Protein AF-A0A522D632-F1 (afdb_monomer_lite)

Foldseek 3Di:
DDDDFPDDDPDDPDDDDPDDPALPPCDPLDDDPQPPPDFFDWDAAPNFTWTWRDWDADPVRHTAKTWTATPVQRQEIEMEGAEEDEPVVVSVVLVVVLSSLVVPLSHQEYEYECAHYAELHDDPNNVRCCLRPRLLSNQVSNRAEYEYEYAQAHNRPDTPVRVQVVSVVSNVVSCVVVVTDGHDYHYFYQDPDNPDNDGDVVSVSVSSVVSVVVVPDPND

Sequence (220 aa):
MNPKFDYMRNSSSGRRIDRIVDLGDAGVFGEIIVRNTIPPEEIYIGGLGFKSIHIIDNLLGLRVFTAYRCDLRPEILLIVWKGFPFNAQIEEGGDFMLQAMLGDPRIKHLVIDNTYVQSGWMNTGIMDYLTRGWIPGLVWCGVRTFCHLQAESYLGSSSFQQFGRMLMERSADIGCAMKKETFKYFPIHSSGNKDAEAIDERMRESAFRKAFEILESPES

Structure (mmCIF, N/CA/C/O backbone):
data_AF-A0A522D632-F1
#
_entry.id   AF-A0A522D632-F1
#
loop_
_atom_site.group_PDB
_atom_site.id
_atom_site.type_symbol
_atom_site.label_atom_id
_atom_site.label_alt_id
_atom_site.label_comp_id
_atom_site.label_asym_id
_atom_site.label_entity_id
_atom_site.label_seq_id
_atom_site.pdbx_PDB_ins_code
_atom_site.Cartn_x
_atom_site.Cartn_y
_atom_site.Cartn_z
_atom_site.occupancy
_atom_site.B_iso_or_equiv
_atom_site.auth_seq_id
_atom_site.auth_comp_id
_atom_site.auth_asym_id
_atom_site.auth_atom_id
_atom_site.pdbx_PDB_model_num
ATOM 1 N N . MET A 1 1 ? -22.517 -12.043 1.161 1.00 33.59 1 MET A N 1
ATOM 2 C CA . MET A 1 1 ? -22.224 -12.114 -0.288 1.00 33.59 1 MET A CA 1
ATOM 3 C C . MET A 1 1 ? -20.753 -11.775 -0.446 1.00 33.59 1 MET A C 1
ATOM 5 O O . MET A 1 1 ? -20.371 -10.716 0.036 1.00 33.59 1 MET A O 1
ATOM 9 N N . ASN A 1 2 ? -19.937 -12.663 -1.017 1.00 36.59 2 ASN A N 1
ATOM 10 C CA . ASN A 1 2 ? -18.541 -12.335 -1.333 1.00 36.59 2 ASN A CA 1
ATOM 11 C C . ASN A 1 2 ? -18.526 -11.382 -2.540 1.00 36.59 2 ASN A C 1
ATOM 13 O O . ASN A 1 2 ? -19.314 -11.604 -3.467 1.00 36.59 2 ASN A O 1
ATOM 17 N N . PRO A 1 3 ? -17.706 -10.320 -2.535 1.00 37.59 3 PRO A N 1
ATOM 18 C CA . PRO A 1 3 ? -17.650 -9.373 -3.637 1.00 37.59 3 PRO A CA 1
ATOM 19 C C . PRO A 1 3 ? -17.097 -10.077 -4.879 1.00 37.59 3 PRO A C 1
ATOM 21 O O . PRO A 1 3 ? -16.248 -10.963 -4.787 1.00 37.59 3 PRO A O 1
ATOM 24 N N . LYS A 1 4 ? -17.602 -9.682 -6.046 1.00 36.38 4 LYS A N 1
ATOM 25 C CA . LYS A 1 4 ? -17.005 -10.016 -7.339 1.00 36.38 4 LYS A CA 1
ATOM 26 C C . LYS A 1 4 ? -16.339 -8.749 -7.856 1.00 36.38 4 LYS A C 1
ATOM 28 O O . LYS A 1 4 ? -16.998 -7.717 -7.930 1.00 36.38 4 LYS A O 1
ATOM 33 N N . PHE A 1 5 ? -15.050 -8.836 -8.153 1.00 43.22 5 PHE A N 1
ATOM 34 C CA . PHE A 1 5 ? -14.259 -7.748 -8.718 1.00 43.22 5 PHE A CA 1
ATOM 35 C C . PHE A 1 5 ? -14.050 -8.031 -10.211 1.00 43.22 5 PHE A C 1
ATOM 37 O O . PHE A 1 5 ? -13.628 -9.124 -10.573 1.00 43.22 5 PHE A O 1
ATOM 44 N N . ASP A 1 6 ? -14.380 -7.088 -11.093 1.00 44.28 6 ASP A N 1
ATOM 45 C CA . ASP A 1 6 ? -14.393 -7.316 -12.548 1.00 44.28 6 ASP A CA 1
ATOM 46 C C . ASP A 1 6 ? -13.003 -7.116 -13.181 1.00 44.28 6 ASP A C 1
ATOM 48 O O . ASP A 1 6 ? -12.836 -6.331 -14.118 1.00 44.28 6 ASP A O 1
ATOM 52 N N . TYR A 1 7 ? -11.990 -7.813 -12.663 1.00 41.66 7 TYR A N 1
ATOM 53 C CA . TYR A 1 7 ? -10.638 -7.830 -13.222 1.00 41.66 7 TYR A CA 1
ATOM 54 C C . TYR A 1 7 ? -10.227 -9.253 -13.620 1.00 41.66 7 TYR A C 1
ATOM 56 O O . TYR A 1 7 ? -10.357 -10.191 -12.836 1.00 41.66 7 TYR A O 1
ATOM 64 N N . MET A 1 8 ? -9.719 -9.405 -14.845 1.00 43.72 8 MET A N 1
ATOM 65 C CA . MET A 1 8 ? -9.123 -10.645 -15.344 1.00 43.72 8 MET A CA 1
ATOM 66 C C . MET A 1 8 ? -7.689 -10.359 -15.784 1.00 43.72 8 MET A C 1
ATOM 68 O O . MET A 1 8 ? -7.469 -9.466 -16.604 1.00 43.72 8 MET A O 1
ATOM 72 N N . ARG A 1 9 ? -6.727 -11.134 -15.275 1.00 46.78 9 ARG A N 1
ATOM 73 C CA . ARG A 1 9 ? -5.325 -11.044 -15.702 1.00 46.78 9 ARG A CA 1
ATOM 74 C C . ARG A 1 9 ? -5.193 -11.463 -17.165 1.00 46.78 9 ARG A C 1
ATOM 76 O O . ARG A 1 9 ? -5.743 -12.481 -17.580 1.00 46.78 9 ARG A O 1
ATOM 83 N N . ASN A 1 10 ? -4.398 -10.723 -17.935 1.00 43.16 10 ASN A N 1
ATOM 84 C CA . ASN A 1 10 ? -4.134 -11.044 -19.344 1.00 43.16 10 ASN A CA 1
ATOM 85 C C . ASN A 1 10 ? -3.117 -12.188 -19.537 1.00 43.16 10 ASN A C 1
ATOM 87 O O . ASN A 1 10 ? -2.834 -12.567 -20.672 1.00 43.16 10 ASN A O 1
ATOM 91 N N . SER A 1 11 ? -2.571 -12.760 -18.460 1.00 40.47 11 SER A N 1
ATOM 92 C CA . SER A 1 11 ? -1.512 -13.769 -18.527 1.00 40.47 11 SER A CA 1
ATOM 93 C C . SER A 1 11 ? -1.739 -14.942 -17.572 1.00 40.47 11 SER A C 1
ATOM 95 O O . SER A 1 11 ? -1.172 -14.991 -16.485 1.00 40.47 11 SER A O 1
ATOM 97 N N . SER A 1 12 ? -2.507 -15.927 -18.025 1.00 37.53 12 SER A N 1
ATOM 98 C CA . SER A 1 12 ? -2.171 -17.342 -17.845 1.00 37.53 12 SER A CA 1
ATOM 99 C C . SER A 1 12 ? -3.036 -18.184 -18.781 1.00 37.53 12 SER A C 1
ATOM 101 O O . SER A 1 12 ? -4.265 -18.159 -18.788 1.00 37.53 12 SER A O 1
ATOM 103 N N . SER A 1 13 ? -2.361 -18.921 -19.651 1.00 37.91 13 SER A N 1
ATOM 104 C CA . SER A 1 13 ? -2.941 -19.985 -20.451 1.00 37.91 13 SER A CA 1
ATOM 105 C C . SER A 1 13 ? -3.528 -21.061 -19.530 1.00 37.91 13 SER A C 1
ATOM 107 O O . SER A 1 13 ? -2.803 -21.952 -19.098 1.00 37.91 13 SER A O 1
ATOM 109 N N . GLY A 1 14 ? -4.827 -21.004 -19.227 1.00 34.38 14 GLY A N 1
ATOM 110 C CA . GLY A 1 14 ? -5.505 -22.120 -18.564 1.00 34.38 14 GLY A CA 1
ATOM 111 C C . GLY A 1 14 ? -6.770 -21.764 -17.789 1.00 34.38 14 GLY A C 1
ATOM 112 O O . GLY A 1 14 ? -6.694 -21.224 -16.701 1.00 34.38 14 GLY A O 1
ATOM 113 N N . ARG A 1 15 ? -7.911 -22.221 -18.327 1.00 31.53 15 ARG A N 1
ATOM 114 C CA . ARG A 1 15 ? -9.249 -22.367 -17.710 1.00 31.53 15 ARG A CA 1
ATOM 115 C C . ARG A 1 15 ? -10.037 -21.085 -17.396 1.00 31.53 15 ARG A C 1
ATOM 117 O O . ARG A 1 15 ? -9.977 -20.515 -16.318 1.00 31.53 15 ARG A O 1
ATOM 124 N N . ARG A 1 16 ? -10.955 -20.766 -18.321 1.00 36.28 16 ARG A N 1
ATOM 125 C CA . ARG A 1 16 ? -12.224 -20.086 -18.012 1.00 36.28 16 ARG A CA 1
ATOM 126 C C . ARG A 1 16 ? -12.996 -20.907 -16.973 1.00 36.28 16 ARG A C 1
ATOM 128 O O . ARG A 1 16 ? -13.466 -21.997 -17.298 1.00 36.28 16 ARG A O 1
ATOM 135 N N . ILE A 1 17 ? -13.162 -20.369 -15.771 1.00 35.62 17 ILE A N 1
ATOM 136 C CA . ILE A 1 17 ? -14.214 -20.785 -14.843 1.00 35.62 17 ILE A CA 1
ATOM 137 C C . ILE A 1 17 ? -15.137 -19.583 -14.681 1.00 35.62 17 ILE A C 1
ATOM 139 O O . ILE A 1 17 ? -14.776 -18.566 -14.093 1.00 35.62 17 ILE A O 1
ATOM 143 N N . ASP A 1 18 ? -16.333 -19.688 -15.254 1.00 29.97 18 ASP A N 1
ATOM 144 C CA . ASP A 1 18 ? -17.383 -18.7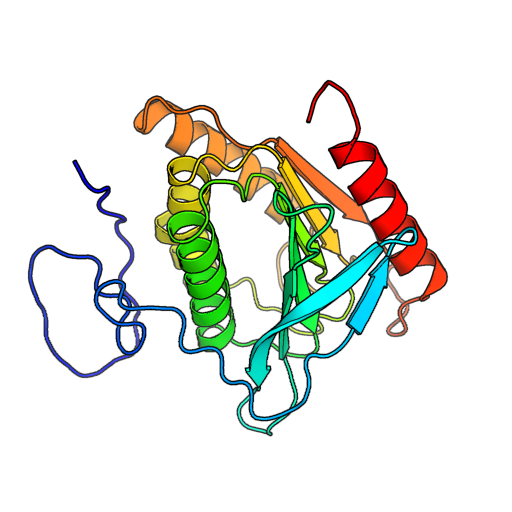02 -15.054 1.00 29.97 18 ASP A CA 1
ATOM 145 C C . ASP A 1 18 ? -17.710 -18.620 -13.555 1.00 29.97 18 ASP A C 1
ATOM 147 O O . ASP A 1 18 ? -18.174 -19.588 -12.954 1.00 29.97 18 ASP A O 1
ATOM 151 N N . ARG A 1 19 ? -17.529 -17.424 -12.979 1.00 31.44 19 ARG A N 1
ATOM 152 C CA . ARG A 1 19 ? -17.936 -17.012 -11.620 1.00 31.44 19 ARG A CA 1
ATOM 153 C C . ARG A 1 19 ? -17.050 -17.483 -10.458 1.00 31.44 19 ARG A C 1
ATOM 155 O O . ARG A 1 19 ? -17.560 -18.144 -9.567 1.00 31.44 19 ARG A O 1
ATOM 162 N N . ILE A 1 20 ? -15.822 -16.981 -10.381 1.00 34.31 20 ILE A N 1
ATOM 163 C CA . ILE A 1 20 ? -15.066 -16.594 -9.168 1.00 34.31 20 ILE A CA 1
ATOM 164 C C . ILE A 1 20 ? -13.851 -15.816 -9.699 1.00 34.31 20 ILE A C 1
ATOM 166 O O . ILE A 1 20 ? -13.308 -16.195 -10.732 1.00 34.31 20 ILE A O 1
ATOM 170 N N . VAL A 1 21 ? -13.460 -14.706 -9.063 1.00 37.03 21 VAL A N 1
ATOM 171 C CA . VAL A 1 21 ? -12.164 -14.075 -9.367 1.00 37.03 21 VAL A CA 1
ATOM 172 C C . VAL A 1 21 ? -11.099 -15.019 -8.820 1.00 37.03 21 VAL A C 1
ATOM 174 O O . VAL A 1 21 ? -10.835 -15.035 -7.621 1.00 37.03 21 VAL A O 1
ATOM 177 N N . ASP A 1 22 ? -10.608 -15.888 -9.693 1.00 35.41 22 ASP A N 1
ATOM 178 C CA . ASP A 1 22 ? -9.481 -16.776 -9.460 1.00 35.41 22 ASP A CA 1
ATOM 179 C C . ASP A 1 22 ? -8.201 -15.954 -9.665 1.00 35.41 22 ASP A C 1
ATOM 181 O O . ASP A 1 22 ? -7.944 -15.459 -10.764 1.00 35.41 22 ASP A O 1
ATOM 185 N N . LEU A 1 23 ? -7.438 -15.742 -8.590 1.00 36.78 23 LEU A N 1
ATOM 186 C CA . LEU A 1 23 ? -6.175 -14.993 -8.611 1.00 36.78 23 LEU A CA 1
ATOM 187 C C . LEU A 1 23 ? -5.007 -15.840 -9.176 1.00 36.78 23 LEU A C 1
ATOM 189 O O . LEU A 1 23 ? -3.846 -15.436 -9.093 1.00 36.78 23 LEU A O 1
ATOM 193 N N . GLY A 1 24 ? -5.291 -17.003 -9.780 1.00 40.19 24 GLY A N 1
ATOM 194 C CA . GLY A 1 24 ? -4.313 -17.876 -10.433 1.00 40.19 24 GLY A CA 1
ATOM 195 C C . GLY A 1 24 ? -3.554 -18.741 -9.427 1.00 40.19 24 GLY A C 1
ATOM 196 O O . GLY A 1 24 ? -4.144 -19.289 -8.501 1.00 40.19 24 GLY A O 1
ATOM 197 N N . ASP A 1 25 ? -2.228 -18.838 -9.561 1.00 28.77 25 ASP A N 1
ATOM 198 C CA . ASP A 1 25 ? -1.360 -19.597 -8.636 1.00 28.77 25 ASP A CA 1
ATOM 199 C C . ASP A 1 25 ? -1.406 -19.084 -7.179 1.00 28.77 25 ASP A C 1
ATOM 201 O O . ASP A 1 25 ? -0.907 -19.742 -6.268 1.00 28.77 25 ASP A O 1
ATOM 205 N N . ALA A 1 26 ? -2.039 -17.928 -6.947 1.00 33.62 26 ALA A N 1
ATOM 206 C CA . ALA A 1 26 ? -2.366 -17.393 -5.627 1.00 33.62 26 ALA A CA 1
ATOM 207 C C . ALA A 1 26 ? -3.529 -18.135 -4.927 1.00 33.62 26 ALA A C 1
ATOM 209 O O . ALA A 1 26 ? -3.800 -17.883 -3.753 1.00 33.62 26 ALA A O 1
ATOM 210 N N . GLY A 1 27 ? -4.189 -19.063 -5.627 1.00 26.06 27 GLY A N 1
ATOM 211 C CA . GLY A 1 27 ? -5.163 -19.993 -5.076 1.00 26.06 27 GLY A CA 1
ATOM 212 C C . GLY A 1 27 ? -6.520 -19.380 -4.726 1.00 26.06 27 GLY A C 1
ATOM 213 O O . GLY A 1 27 ? -6.694 -18.187 -4.478 1.00 26.06 27 GLY A O 1
ATOM 214 N N . VAL A 1 28 ? -7.516 -20.260 -4.646 1.00 33.00 28 VAL A N 1
ATOM 215 C CA . VAL A 1 28 ? -8.707 -20.045 -3.820 1.00 33.00 28 VAL A CA 1
ATOM 216 C C . VAL A 1 28 ? -8.208 -19.838 -2.393 1.00 33.00 28 VAL A C 1
ATOM 218 O O . VAL A 1 28 ? -7.732 -20.811 -1.824 1.00 33.00 28 VAL A O 1
ATOM 221 N N . PHE A 1 29 ? -8.278 -18.598 -1.878 1.00 45.69 29 PHE A N 1
ATOM 222 C CA . PHE A 1 29 ? -7.777 -18.117 -0.573 1.00 45.69 29 PHE A CA 1
ATOM 223 C C . PHE A 1 29 ? -7.394 -19.233 0.416 1.00 45.69 29 PHE A C 1
ATOM 225 O O . PHE A 1 29 ? -8.148 -19.567 1.331 1.00 45.69 29 PHE A O 1
ATOM 232 N N . GLY A 1 30 ? -6.222 -19.819 0.202 1.00 30.70 30 GLY A N 1
ATOM 233 C CA . GLY A 1 30 ? -5.647 -20.870 1.020 1.00 30.70 30 GLY A CA 1
ATOM 234 C C . GLY A 1 30 ? -4.338 -20.317 1.529 1.00 30.70 30 GLY A C 1
ATOM 235 O O . GLY A 1 30 ? -3.467 -20.076 0.710 1.00 30.70 30 GLY A O 1
ATOM 236 N N . GLU A 1 31 ? -4.305 -20.035 2.834 1.00 31.22 31 GLU A N 1
ATOM 237 C CA . GLU A 1 31 ? -3.169 -19.667 3.692 1.00 31.22 31 GLU A CA 1
ATOM 238 C C . GLU A 1 31 ? -1.945 -18.991 3.050 1.00 31.22 31 GLU A C 1
ATOM 240 O O . GLU A 1 31 ? -1.323 -19.486 2.118 1.00 31.22 31 GLU A O 1
ATOM 245 N N . ILE A 1 32 ? -1.505 -17.890 3.667 1.00 35.62 32 ILE A N 1
ATOM 246 C CA . ILE A 1 32 ? -0.242 -17.222 3.337 1.00 35.62 32 ILE A CA 1
ATOM 247 C C . ILE A 1 32 ? 0.892 -18.263 3.328 1.00 35.62 32 ILE A C 1
ATOM 249 O O . ILE A 1 32 ? 1.354 -18.688 4.388 1.00 35.62 32 ILE A O 1
ATOM 253 N N . ILE A 1 33 ? 1.395 -18.639 2.146 1.00 35.97 33 ILE A N 1
ATOM 254 C CA . ILE A 1 33 ? 2.665 -19.362 2.043 1.00 35.97 33 ILE A CA 1
ATOM 255 C C . ILE A 1 33 ? 3.760 -18.326 2.269 1.00 35.97 33 ILE A C 1
ATOM 257 O O . ILE A 1 33 ? 4.297 -17.716 1.341 1.00 35.97 33 ILE A O 1
ATOM 261 N N . VAL A 1 34 ? 4.065 -18.088 3.541 1.00 42.75 34 VAL A N 1
ATOM 262 C CA . VAL A 1 34 ? 5.209 -17.282 3.946 1.00 42.75 34 VAL A CA 1
ATOM 263 C C . VAL A 1 34 ? 6.459 -18.004 3.442 1.00 42.75 34 VAL A C 1
ATOM 265 O O . VAL A 1 34 ? 6.865 -19.026 3.997 1.00 42.75 34 VAL A O 1
ATOM 268 N N . ARG A 1 35 ? 7.084 -17.500 2.371 1.00 40.34 35 ARG A N 1
ATOM 269 C CA . ARG A 1 35 ? 8.407 -17.966 1.934 1.00 40.34 35 ARG A CA 1
ATOM 270 C C . ARG A 1 35 ? 9.465 -17.465 2.925 1.00 40.34 35 ARG A C 1
ATOM 272 O O . ARG A 1 35 ? 10.192 -16.518 2.655 1.00 40.34 35 ARG A O 1
ATOM 279 N N . ASN A 1 36 ? 9.537 -18.109 4.088 1.00 40.66 36 ASN A N 1
ATOM 280 C CA . ASN A 1 36 ? 10.582 -17.908 5.092 1.00 40.66 36 ASN A CA 1
ATOM 281 C C . ASN A 1 36 ? 11.804 -18.769 4.749 1.00 40.66 36 ASN A C 1
ATOM 283 O O . ASN A 1 36 ? 12.091 -19.756 5.420 1.00 40.66 36 ASN A O 1
ATOM 287 N N . THR A 1 37 ? 12.523 -18.434 3.679 1.00 40.56 37 THR A N 1
ATOM 288 C CA . THR A 1 37 ? 13.819 -19.077 3.383 1.00 40.56 37 THR A CA 1
ATOM 289 C C . THR A 1 37 ? 15.005 -18.349 4.027 1.00 40.56 37 THR A C 1
ATOM 291 O O . THR A 1 37 ? 16.132 -18.822 3.936 1.00 40.56 37 THR A O 1
ATOM 294 N N . ILE A 1 38 ? 14.769 -17.216 4.699 1.00 51.81 38 ILE A N 1
ATOM 295 C CA . ILE A 1 38 ? 15.767 -16.358 5.359 1.00 51.81 38 ILE A CA 1
ATOM 296 C C . ILE A 1 38 ? 15.121 -15.843 6.662 1.00 51.81 38 ILE A C 1
ATOM 298 O O . ILE A 1 38 ? 13.904 -15.633 6.652 1.00 51.81 38 ILE A O 1
ATOM 302 N N . PRO A 1 39 ? 15.852 -15.659 7.784 1.00 58.06 39 PRO A N 1
ATOM 303 C CA . PRO A 1 39 ? 15.308 -14.939 8.937 1.00 58.06 39 PRO A CA 1
ATOM 304 C C . PRO A 1 39 ? 14.649 -13.623 8.487 1.00 58.06 39 PRO A C 1
ATOM 306 O O . PRO A 1 39 ? 15.185 -12.967 7.587 1.00 58.06 39 PRO A O 1
ATOM 309 N N . PRO A 1 40 ? 13.487 -13.256 9.060 1.00 68.19 40 PRO A N 1
ATOM 310 C CA . PRO A 1 40 ? 12.749 -12.080 8.624 1.00 68.19 40 PRO A CA 1
ATOM 311 C C . PRO A 1 40 ? 13.630 -10.839 8.764 1.00 68.19 40 PRO A C 1
ATOM 313 O O . PRO A 1 40 ? 14.280 -10.633 9.789 1.00 68.19 40 PRO A O 1
ATOM 316 N N . GLU A 1 41 ? 13.664 -10.031 7.711 1.00 79.56 41 GLU A N 1
ATOM 317 C CA . GLU A 1 41 ? 14.368 -8.755 7.716 1.00 79.56 41 GLU A CA 1
ATOM 318 C C . GLU A 1 41 ? 13.643 -7.801 8.656 1.00 79.56 41 GLU A C 1
ATOM 320 O O . GLU A 1 41 ? 12.414 -7.712 8.630 1.00 79.56 41 GLU A O 1
ATOM 325 N N . GLU A 1 42 ? 14.409 -7.086 9.473 1.00 84.56 42 GLU A N 1
ATOM 326 C CA . GLU A 1 42 ? 13.876 -6.078 10.374 1.00 84.56 42 GLU A CA 1
ATOM 327 C C . GLU A 1 42 ? 14.215 -4.678 9.882 1.00 84.56 42 GLU A C 1
ATOM 329 O O . GLU A 1 42 ? 15.369 -4.368 9.583 1.00 84.56 42 GLU A O 1
ATOM 334 N N . ILE A 1 43 ? 13.204 -3.816 9.856 1.00 86.50 43 ILE A N 1
ATOM 335 C CA . ILE A 1 43 ? 13.375 -2.376 9.684 1.00 86.50 43 ILE A CA 1
ATOM 336 C C . ILE A 1 43 ? 12.809 -1.655 10.904 1.00 86.50 43 ILE A C 1
ATOM 338 O O . ILE A 1 43 ? 11.796 -2.068 11.471 1.00 86.50 43 ILE A O 1
ATOM 342 N N . TYR A 1 44 ? 13.464 -0.571 11.310 1.00 84.94 44 TYR A N 1
ATOM 343 C CA . TYR A 1 44 ? 13.035 0.249 12.439 1.00 84.94 44 TYR A CA 1
ATOM 344 C C . TYR A 1 44 ? 12.510 1.581 11.930 1.00 84.94 44 TYR A C 1
ATOM 346 O O . TYR A 1 44 ? 13.240 2.343 11.300 1.00 84.94 44 TYR A O 1
ATOM 354 N N . ILE A 1 45 ? 11.240 1.864 12.209 1.00 79.25 45 ILE A N 1
ATOM 355 C CA . ILE A 1 45 ? 10.592 3.116 11.820 1.00 79.25 45 ILE A CA 1
ATOM 356 C C . ILE A 1 45 ? 9.940 3.715 13.058 1.00 79.25 45 ILE A C 1
ATOM 358 O O . ILE A 1 45 ? 9.127 3.063 13.706 1.00 79.25 45 ILE A O 1
ATOM 362 N N . GLY A 1 46 ? 10.323 4.944 13.415 1.00 72.12 46 GLY A N 1
ATOM 363 C CA . GLY A 1 46 ? 9.757 5.629 14.584 1.00 72.12 46 GLY A CA 1
ATOM 364 C C . GLY A 1 46 ? 9.947 4.865 15.902 1.00 72.12 46 GLY A C 1
ATOM 365 O O . GLY A 1 46 ? 9.102 4.948 16.783 1.00 72.12 46 GLY A O 1
ATOM 366 N N . GLY A 1 47 ? 11.019 4.073 16.028 1.00 81.00 47 GLY A N 1
ATOM 367 C CA . GLY A 1 47 ? 11.276 3.228 17.203 1.00 81.00 47 GLY A CA 1
ATOM 368 C C . GLY A 1 47 ? 10.495 1.907 17.240 1.00 81.00 47 GLY A C 1
ATOM 369 O O . GLY A 1 47 ? 10.681 1.124 18.167 1.00 81.00 47 GLY A O 1
ATOM 370 N N . LEU A 1 48 ? 9.663 1.624 16.234 1.00 86.88 48 LEU A N 1
ATOM 371 C CA . LEU A 1 48 ? 8.941 0.361 16.094 1.00 86.88 48 LEU A CA 1
ATOM 372 C C . LEU A 1 48 ? 9.699 -0.597 15.172 1.00 86.88 48 LEU A C 1
ATOM 374 O O . LEU A 1 48 ? 10.102 -0.220 14.071 1.00 86.88 48 LEU A O 1
ATOM 378 N N . GLY A 1 49 ? 9.863 -1.841 15.623 1.00 89.75 49 GLY A N 1
ATOM 379 C CA . GLY A 1 49 ? 10.440 -2.923 14.828 1.00 89.75 49 GLY A CA 1
ATOM 380 C C . GLY A 1 49 ? 9.394 -3.562 13.918 1.00 89.75 49 GLY A C 1
ATOM 381 O O . GLY A 1 49 ? 8.360 -4.046 14.387 1.00 89.75 49 GLY A O 1
ATOM 382 N N . PHE A 1 50 ? 9.676 -3.571 12.620 1.00 91.38 50 PHE A N 1
ATOM 383 C CA . PHE A 1 50 ? 8.862 -4.187 11.581 1.00 91.38 50 PHE A CA 1
ATOM 384 C C . PHE A 1 50 ? 9.607 -5.376 10.986 1.00 91.38 50 PHE A C 1
ATOM 386 O O . PHE A 1 50 ? 10.720 -5.217 10.498 1.00 91.38 50 PHE A O 1
ATOM 393 N N . LYS A 1 51 ? 8.978 -6.551 10.992 1.00 87.62 51 LYS A N 1
ATOM 394 C CA . LYS A 1 51 ? 9.529 -7.801 10.455 1.00 87.62 51 LYS A CA 1
ATOM 395 C C . LYS A 1 51 ? 8.934 -8.104 9.094 1.00 87.62 51 LYS A C 1
ATOM 397 O O . LYS A 1 51 ? 7.721 -7.964 8.913 1.00 87.62 51 LYS A O 1
ATOM 402 N N . SER A 1 52 ? 9.767 -8.520 8.146 1.00 87.31 52 SER A N 1
ATOM 403 C CA . SER A 1 52 ? 9.288 -8.926 6.832 1.00 87.31 52 SER A CA 1
ATOM 404 C C . SER A 1 52 ? 8.437 -10.192 6.944 1.00 87.31 52 SER A C 1
ATOM 406 O O . SER A 1 52 ? 8.763 -11.128 7.672 1.00 87.31 52 SER A O 1
ATOM 408 N N . ILE A 1 53 ? 7.317 -10.200 6.227 1.00 82.50 53 ILE A N 1
ATOM 409 C CA . ILE A 1 53 ? 6.391 -11.338 6.145 1.00 82.50 53 ILE A CA 1
ATOM 410 C C . ILE A 1 53 ? 6.243 -11.865 4.717 1.00 82.50 53 ILE A C 1
ATOM 412 O O . ILE A 1 53 ? 5.688 -12.941 4.513 1.00 82.50 53 ILE A O 1
ATOM 416 N N . HIS A 1 54 ? 6.708 -11.109 3.720 1.00 81.50 54 HIS A N 1
ATOM 417 C CA . HIS A 1 54 ? 6.690 -11.527 2.323 1.00 81.50 54 HIS A CA 1
ATOM 418 C C . HIS A 1 54 ? 7.666 -10.707 1.485 1.00 81.50 54 HIS A C 1
ATOM 420 O O . HIS A 1 54 ? 7.878 -9.523 1.756 1.00 81.50 54 HIS A O 1
ATOM 426 N N . ILE A 1 55 ? 8.228 -11.327 0.450 1.00 82.50 55 ILE A N 1
ATOM 427 C CA . ILE A 1 55 ? 9.120 -10.696 -0.524 1.00 82.50 55 ILE A CA 1
ATOM 428 C C . ILE A 1 55 ? 8.750 -11.168 -1.929 1.00 82.50 55 ILE A C 1
ATOM 430 O O . ILE A 1 55 ? 8.370 -12.323 -2.102 1.00 82.50 55 ILE A O 1
ATOM 434 N N . ILE A 1 56 ? 8.907 -10.285 -2.916 1.00 82.00 56 ILE A N 1
ATOM 435 C CA . ILE A 1 56 ? 8.847 -10.647 -4.338 1.00 82.00 56 ILE A CA 1
ATOM 436 C C . ILE A 1 56 ? 10.138 -10.160 -4.982 1.00 82.00 56 ILE A C 1
ATOM 438 O O . ILE A 1 56 ? 10.517 -8.987 -4.849 1.00 82.00 56 ILE A O 1
ATOM 442 N N . ASP A 1 57 ? 10.799 -11.072 -5.681 1.00 81.06 57 ASP A N 1
ATOM 443 C CA . ASP A 1 57 ? 11.993 -10.800 -6.467 1.00 81.06 57 ASP A CA 1
ATOM 444 C C . ASP A 1 57 ? 11.629 -10.679 -7.949 1.00 81.06 57 ASP A C 1
ATOM 446 O O . ASP A 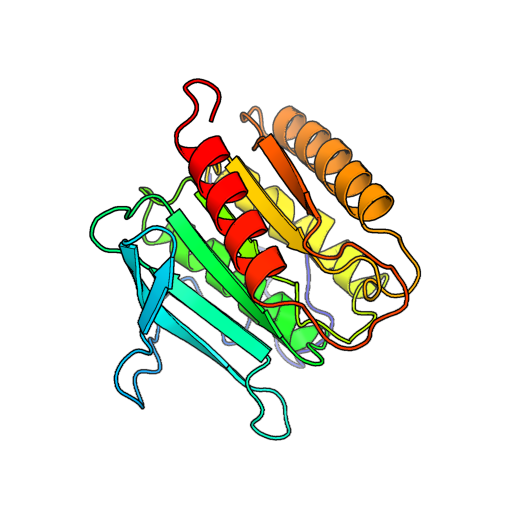1 57 ? 10.658 -11.264 -8.433 1.00 81.06 57 ASP A O 1
ATOM 450 N N . ASN A 1 58 ? 12.403 -9.895 -8.693 1.00 77.12 58 ASN A N 1
ATOM 451 C CA . ASN A 1 58 ? 12.279 -9.851 -10.140 1.00 77.12 58 ASN A CA 1
ATOM 452 C C . ASN A 1 58 ? 12.964 -11.057 -10.806 1.00 77.12 58 ASN A C 1
ATOM 454 O O . ASN A 1 58 ? 13.606 -11.878 -10.155 1.00 77.12 58 ASN A O 1
ATOM 458 N N . LEU A 1 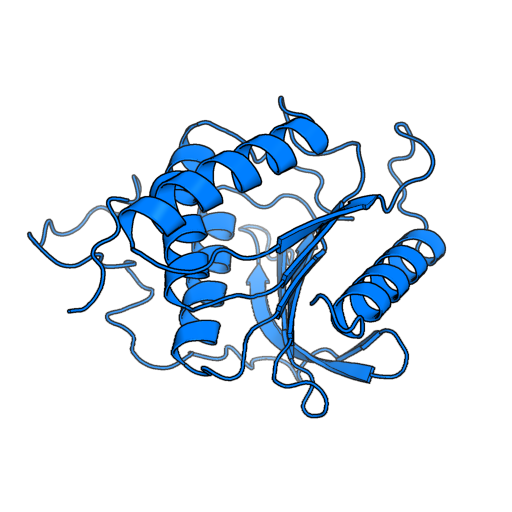59 ? 12.867 -11.141 -12.137 1.00 71.56 59 LEU A N 1
ATOM 459 C CA . LEU A 1 59 ? 13.456 -12.234 -12.927 1.00 71.56 59 LEU A CA 1
ATOM 460 C C . LEU A 1 59 ? 14.986 -12.355 -12.788 1.00 71.56 59 LEU A C 1
ATOM 462 O O . LEU A 1 59 ? 15.541 -13.402 -13.103 1.00 71.56 59 LEU A O 1
ATOM 466 N N . LEU A 1 60 ? 15.664 -11.300 -12.326 1.00 74.75 60 LEU A N 1
ATOM 467 C CA . LEU A 1 60 ? 17.107 -11.279 -12.070 1.00 74.75 60 LEU A CA 1
ATOM 468 C C . LEU A 1 60 ? 17.451 -11.620 -10.608 1.00 74.75 60 LEU A C 1
ATOM 470 O O . LEU A 1 60 ? 18.611 -11.522 -10.219 1.00 74.75 60 LEU A O 1
ATOM 474 N N . GLY A 1 61 ? 16.459 -11.982 -9.788 1.00 76.31 61 GLY A N 1
ATOM 475 C CA . GLY A 1 61 ? 16.628 -12.240 -8.356 1.00 76.31 61 GLY A CA 1
ATOM 476 C C . GLY A 1 61 ? 16.809 -10.975 -7.513 1.00 76.31 61 GLY A C 1
ATOM 477 O O . GLY A 1 61 ? 17.165 -11.064 -6.341 1.00 76.31 61 GLY A O 1
ATOM 478 N N . LEU A 1 62 ? 16.585 -9.786 -8.083 1.00 81.75 62 LEU A N 1
ATOM 479 C CA . LEU A 1 62 ? 16.621 -8.536 -7.330 1.00 81.75 62 LEU A CA 1
ATOM 480 C C . LEU A 1 62 ? 15.260 -8.290 -6.698 1.00 81.75 62 LEU A C 1
ATOM 482 O O . LEU A 1 62 ? 14.241 -8.238 -7.387 1.00 81.75 62 LEU A O 1
ATOM 486 N N . ARG A 1 63 ? 15.254 -8.070 -5.387 1.00 82.88 63 ARG A N 1
ATOM 487 C CA . ARG A 1 63 ? 14.020 -7.805 -4.659 1.00 82.88 63 ARG A CA 1
ATOM 488 C C . ARG A 1 63 ? 13.345 -6.526 -5.137 1.00 82.88 63 ARG A C 1
ATOM 490 O O . ARG A 1 63 ? 13.987 -5.479 -5.164 1.00 82.88 63 ARG A O 1
ATOM 497 N N . VAL A 1 64 ? 12.050 -6.604 -5.427 1.00 87.38 64 VAL A N 1
ATOM 498 C CA . VAL A 1 64 ? 11.225 -5.460 -5.851 1.00 87.38 64 VAL A CA 1
ATOM 499 C C . VAL A 1 64 ? 10.084 -5.149 -4.890 1.00 87.38 64 VAL A C 1
ATOM 501 O O . VAL A 1 64 ? 9.605 -4.021 -4.886 1.00 87.38 64 VAL A O 1
ATOM 504 N N . PHE A 1 65 ? 9.697 -6.101 -4.040 1.00 90.12 65 PHE A N 1
ATOM 505 C CA . PHE A 1 65 ? 8.634 -5.953 -3.048 1.00 90.12 65 PHE A CA 1
ATOM 506 C C . PHE A 1 65 ? 9.076 -6.495 -1.694 1.00 90.12 65 PHE A C 1
ATOM 508 O O . PHE A 1 65 ? 9.742 -7.531 -1.608 1.00 90.12 65 PHE A O 1
ATOM 515 N N . THR A 1 66 ? 8.667 -5.843 -0.614 1.00 90.44 66 THR A N 1
ATOM 516 C CA . THR A 1 66 ? 8.676 -6.436 0.725 1.00 90.44 66 THR A CA 1
ATOM 517 C C . THR A 1 66 ? 7.469 -5.960 1.512 1.00 90.44 66 THR A C 1
ATOM 519 O O . THR A 1 66 ? 7.214 -4.761 1.581 1.00 90.44 66 THR A O 1
ATOM 522 N N . ALA A 1 67 ? 6.757 -6.894 2.134 1.00 90.69 67 ALA A N 1
ATOM 523 C CA . ALA A 1 67 ? 5.712 -6.595 3.099 1.00 90.69 67 ALA A CA 1
ATOM 524 C C . ALA A 1 67 ? 6.218 -6.827 4.519 1.00 90.69 67 ALA A C 1
ATOM 526 O O . ALA A 1 67 ? 6.892 -7.824 4.786 1.00 90.69 67 ALA A O 1
ATOM 527 N N . TYR A 1 68 ? 5.838 -5.939 5.429 1.00 91.19 68 TYR A N 1
ATOM 528 C CA . TYR A 1 68 ? 6.272 -5.926 6.815 1.00 91.19 68 TYR A CA 1
ATOM 529 C C . TYR A 1 68 ? 5.103 -5.820 7.795 1.00 91.19 68 TYR A C 1
ATOM 531 O O . TYR A 1 68 ? 4.059 -5.229 7.499 1.00 91.19 68 TYR A O 1
ATOM 539 N N . ARG A 1 69 ? 5.317 -6.349 9.005 1.00 91.00 69 ARG A N 1
ATOM 540 C CA . ARG A 1 69 ? 4.384 -6.283 10.137 1.00 91.00 69 ARG A CA 1
ATOM 541 C C . ARG A 1 69 ? 5.094 -5.900 11.425 1.00 91.00 69 ARG A C 1
ATOM 543 O O . ARG A 1 69 ? 6.244 -6.272 11.637 1.00 91.00 69 ARG A O 1
ATOM 550 N N . CYS A 1 70 ? 4.379 -5.194 12.293 1.00 90.19 70 CYS A N 1
ATOM 551 C CA . CYS A 1 70 ? 4.813 -4.877 13.646 1.00 90.19 70 CYS A CA 1
ATOM 552 C C . CYS A 1 70 ? 3.827 -5.493 14.640 1.00 90.19 70 CYS A C 1
ATOM 554 O O . CYS A 1 70 ? 2.627 -5.232 14.558 1.00 90.19 70 CYS A O 1
ATOM 556 N N . ASP A 1 71 ? 4.329 -6.271 15.598 1.00 86.75 71 ASP A N 1
ATOM 557 C CA . ASP A 1 71 ? 3.488 -6.920 16.613 1.00 86.75 71 ASP A CA 1
ATOM 558 C C . ASP A 1 71 ? 2.804 -5.900 17.539 1.00 86.75 71 ASP A C 1
ATOM 560 O O . ASP A 1 71 ? 1.693 -6.134 18.009 1.00 86.75 71 ASP A O 1
ATOM 564 N N . LEU A 1 72 ? 3.448 -4.747 17.770 1.00 91.19 72 LEU A N 1
ATOM 565 C CA . LEU A 1 72 ? 2.916 -3.658 18.598 1.00 91.19 72 LEU A CA 1
ATOM 566 C C . LEU A 1 72 ? 1.865 -2.809 17.871 1.00 91.19 72 LEU A C 1
ATOM 568 O O . LEU A 1 72 ? 1.052 -2.164 18.526 1.00 91.19 72 LEU A O 1
ATOM 572 N N . ARG A 1 73 ? 1.889 -2.799 16.532 1.00 92.69 73 ARG A N 1
ATOM 573 C CA . ARG A 1 73 ? 0.954 -2.056 15.671 1.00 92.69 73 ARG A CA 1
ATOM 574 C C . ARG A 1 73 ? 0.363 -2.984 14.597 1.00 92.69 73 ARG A C 1
ATOM 576 O O . ARG A 1 73 ? 0.614 -2.795 13.399 1.00 92.69 73 ARG A O 1
ATOM 583 N N . PRO A 1 74 ? -0.396 -4.024 14.996 1.00 90.44 74 PRO A N 1
ATOM 584 C CA . PRO A 1 74 ? -0.931 -5.025 14.078 1.00 90.44 74 PRO A CA 1
ATOM 585 C C . PRO A 1 74 ? -2.011 -4.465 13.141 1.00 90.44 74 PRO A C 1
ATOM 587 O O . PRO A 1 74 ? -2.476 -5.150 12.238 1.00 90.44 74 PRO A O 1
ATOM 590 N N . GLU A 1 75 ? -2.423 -3.222 13.281 1.00 94.88 75 GLU A N 1
ATOM 591 C CA . GLU A 1 75 ? -3.336 -2.569 12.356 1.00 94.88 75 GLU A CA 1
ATOM 592 C C . GLU A 1 75 ? -2.650 -2.011 11.098 1.00 94.88 75 GLU A C 1
ATOM 594 O O . GLU A 1 75 ? -3.340 -1.677 10.132 1.00 94.88 75 GLU A O 1
ATOM 599 N N . ILE A 1 76 ? -1.311 -1.951 11.079 1.00 95.00 76 ILE A N 1
ATOM 600 C CA . ILE A 1 76 ? -0.518 -1.364 9.990 1.00 95.00 76 ILE A CA 1
ATOM 601 C C . ILE A 1 76 ? 0.104 -2.458 9.117 1.00 95.00 76 ILE A C 1
ATOM 603 O O . ILE A 1 76 ? 0.889 -3.284 9.591 1.00 95.00 76 ILE A O 1
ATOM 607 N N . LEU A 1 77 ? -0.193 -2.440 7.819 1.00 94.94 77 LEU A N 1
ATOM 608 C CA . LEU A 1 77 ? 0.576 -3.165 6.809 1.00 94.94 77 LEU A CA 1
ATOM 609 C C . LEU A 1 77 ? 1.527 -2.190 6.117 1.00 94.94 77 LEU A C 1
ATOM 611 O O . LEU A 1 77 ? 1.085 -1.219 5.502 1.00 94.94 77 LEU A O 1
ATOM 615 N N . LEU A 1 78 ? 2.827 -2.458 6.219 1.00 95.25 78 LEU A N 1
ATOM 616 C CA . LEU A 1 78 ? 3.861 -1.658 5.574 1.00 95.25 78 LEU A CA 1
ATOM 617 C C . LEU A 1 78 ? 4.403 -2.400 4.357 1.00 95.25 78 LEU A C 1
ATOM 619 O O . LEU A 1 78 ? 4.876 -3.527 4.474 1.00 95.25 78 LEU A O 1
ATOM 623 N N . ILE A 1 79 ? 4.367 -1.747 3.206 1.00 95.31 79 ILE A N 1
ATOM 624 C CA . ILE A 1 79 ? 4.899 -2.245 1.947 1.00 95.31 79 ILE A CA 1
ATOM 625 C C . ILE A 1 79 ? 6.044 -1.352 1.497 1.00 95.31 79 ILE A C 1
ATOM 627 O O . ILE A 1 79 ? 5.917 -0.132 1.505 1.00 95.31 79 ILE A O 1
ATOM 631 N N . VAL A 1 80 ? 7.132 -1.963 1.042 1.00 91.56 80 VAL A N 1
ATOM 632 C CA . VAL A 1 80 ? 8.228 -1.276 0.359 1.00 91.56 80 VAL A CA 1
ATOM 633 C C . VAL A 1 80 ? 8.354 -1.843 -1.048 1.00 91.56 80 VAL A C 1
ATOM 635 O O . VAL A 1 80 ? 8.635 -3.033 -1.216 1.00 91.56 80 VAL A O 1
ATOM 638 N N . TRP A 1 81 ? 8.182 -0.987 -2.050 1.00 90.06 81 TRP A N 1
ATOM 639 C CA . TRP A 1 81 ? 8.547 -1.277 -3.431 1.00 90.06 81 TRP A CA 1
ATOM 640 C C . TRP A 1 81 ? 9.891 -0.636 -3.768 1.00 90.06 81 TRP A C 1
ATOM 642 O O . TRP A 1 81 ? 10.209 0.467 -3.317 1.00 90.06 81 TRP A O 1
ATOM 652 N N . LYS A 1 82 ? 10.694 -1.317 -4.587 1.00 85.81 82 LYS A N 1
ATOM 653 C CA . LYS A 1 82 ? 12.002 -0.811 -5.020 1.00 85.81 82 LYS A CA 1
ATOM 654 C C . LYS A 1 82 ? 12.405 -1.311 -6.402 1.00 85.81 82 LYS A C 1
ATOM 656 O O . LYS A 1 82 ? 11.916 -2.336 -6.871 1.00 85.81 82 LYS A O 1
ATOM 661 N N . GLY A 1 83 ? 13.346 -0.609 -7.027 1.00 83.06 83 GLY A N 1
ATOM 662 C CA . GLY A 1 83 ? 13.904 -0.987 -8.321 1.00 83.06 83 GLY A CA 1
ATOM 663 C C . GLY A 1 83 ? 12.865 -0.887 -9.436 1.00 83.06 83 GLY A C 1
ATOM 664 O O . GLY A 1 83 ? 12.155 0.110 -9.531 1.00 83.06 83 GLY A O 1
ATOM 665 N N . PHE A 1 84 ? 12.775 -1.918 -10.276 1.00 83.50 84 PHE A N 1
ATOM 666 C CA . PHE A 1 84 ? 11.929 -1.926 -11.473 1.00 83.50 84 PHE A CA 1
ATOM 667 C C . PHE A 1 84 ? 10.839 -3.008 -11.391 1.00 83.50 84 PHE A C 1
ATOM 669 O O . PHE A 1 84 ? 10.985 -4.060 -12.021 1.00 83.50 84 PHE A O 1
ATOM 676 N N . PRO A 1 85 ? 9.770 -2.807 -10.598 1.00 81.50 85 PRO A N 1
ATOM 677 C CA . PRO A 1 85 ? 8.622 -3.702 -10.615 1.00 81.50 85 PRO A CA 1
ATOM 678 C C . PRO A 1 85 ? 7.891 -3.638 -11.969 1.00 81.50 85 PRO A C 1
ATOM 680 O O . PRO A 1 85 ? 7.559 -2.568 -12.479 1.00 81.50 85 PRO A O 1
ATOM 683 N N . PHE A 1 86 ? 7.619 -4.805 -12.544 1.00 81.56 86 PHE A N 1
ATOM 684 C CA . PHE A 1 86 ? 6.783 -4.996 -13.726 1.00 81.56 86 PHE A CA 1
ATOM 685 C C . PHE A 1 86 ? 5.348 -5.346 -13.333 1.00 81.56 86 PHE A C 1
ATOM 687 O O . PHE A 1 86 ? 5.068 -5.713 -12.191 1.00 81.56 86 PHE A O 1
ATOM 694 N N . ASN A 1 87 ? 4.443 -5.297 -14.314 1.00 80.06 87 ASN A N 1
ATOM 695 C CA . ASN A 1 87 ? 3.011 -5.500 -14.105 1.00 80.06 87 ASN A CA 1
ATOM 696 C C . ASN A 1 87 ? 2.679 -6.753 -13.281 1.00 80.06 87 ASN A C 1
ATOM 698 O O . ASN A 1 87 ? 1.934 -6.659 -12.313 1.00 80.06 87 ASN A O 1
ATOM 702 N N . ALA A 1 88 ? 3.292 -7.894 -13.609 1.00 78.50 88 ALA A N 1
ATOM 703 C CA . ALA A 1 88 ? 3.046 -9.148 -12.901 1.00 78.50 88 ALA A CA 1
ATOM 704 C C . ALA A 1 88 ? 3.431 -9.078 -11.412 1.00 78.50 88 ALA A C 1
ATOM 706 O O . ALA A 1 88 ? 2.677 -9.556 -10.572 1.00 78.50 88 ALA A O 1
ATOM 707 N N . GLN A 1 89 ? 4.558 -8.439 -11.072 1.00 82.81 89 GLN A N 1
ATOM 708 C CA . GLN A 1 89 ? 4.956 -8.283 -9.670 1.00 82.81 89 GLN A CA 1
ATOM 709 C C . GLN A 1 89 ? 4.024 -7.330 -8.933 1.00 82.81 89 GLN A C 1
ATOM 711 O O . GLN A 1 89 ? 3.695 -7.588 -7.784 1.00 82.81 89 GLN A O 1
ATOM 716 N N . ILE A 1 90 ? 3.585 -6.248 -9.581 1.00 84.00 90 ILE A N 1
ATOM 717 C CA . ILE A 1 90 ? 2.657 -5.272 -8.991 1.00 84.00 90 ILE A CA 1
ATOM 718 C C . ILE A 1 90 ? 1.312 -5.926 -8.677 1.00 84.00 90 ILE A C 1
ATOM 720 O O . ILE A 1 90 ? 0.785 -5.732 -7.585 1.00 84.00 90 ILE A O 1
ATOM 724 N N . GLU A 1 91 ? 0.785 -6.721 -9.608 1.00 82.75 91 GLU A N 1
ATOM 725 C CA . GLU A 1 91 ? -0.436 -7.502 -9.403 1.00 82.75 91 GLU A CA 1
ATOM 726 C C . GLU A 1 91 ? -0.257 -8.533 -8.279 1.00 82.75 91 GLU A C 1
ATOM 728 O O . GLU A 1 91 ? -1.103 -8.628 -7.396 1.00 82.75 91 GLU A O 1
ATOM 733 N N . GLU A 1 92 ? 0.863 -9.261 -8.252 1.00 81.50 92 GLU A N 1
ATOM 734 C CA . GLU A 1 92 ? 1.185 -10.220 -7.187 1.00 81.50 92 GLU A CA 1
ATOM 735 C C . GLU A 1 92 ? 1.273 -9.551 -5.806 1.00 81.50 92 GLU A C 1
ATOM 737 O O . GLU A 1 92 ? 0.640 -10.003 -4.852 1.00 81.50 92 GLU A O 1
ATOM 742 N N . GLY A 1 93 ? 1.998 -8.435 -5.693 1.00 86.06 93 GLY A N 1
ATOM 743 C CA . GLY A 1 93 ? 2.120 -7.699 -4.437 1.00 86.06 93 GLY A CA 1
ATOM 744 C C . GLY A 1 93 ? 0.802 -7.061 -4.002 1.00 86.06 93 GLY A C 1
ATOM 745 O O . GLY A 1 93 ? 0.477 -7.076 -2.815 1.00 86.06 93 GLY A O 1
ATOM 746 N N . GLY A 1 94 ? 0.017 -6.524 -4.939 1.00 88.69 94 GLY A N 1
ATOM 747 C CA . GLY A 1 94 ? -1.316 -5.992 -4.658 1.00 88.69 94 GLY A CA 1
ATOM 748 C C . GLY A 1 94 ? -2.273 -7.071 -4.146 1.00 88.69 94 GLY A C 1
ATOM 749 O O . GLY A 1 94 ? -2.975 -6.849 -3.157 1.00 88.69 94 GLY A O 1
ATOM 750 N N . ASP A 1 95 ? -2.239 -8.262 -4.741 1.00 80.81 95 ASP A N 1
ATOM 751 C CA . ASP A 1 95 ? -3.062 -9.392 -4.315 1.00 80.81 95 ASP A CA 1
ATOM 752 C C . ASP A 1 95 ? -2.632 -9.908 -2.944 1.00 80.81 95 ASP A C 1
ATOM 754 O O . ASP A 1 95 ? -3.486 -10.149 -2.088 1.00 80.81 95 ASP A O 1
ATOM 758 N N . PHE A 1 96 ? -1.324 -9.975 -2.681 1.00 83.06 96 PHE A N 1
ATOM 759 C CA . PHE A 1 96 ? -0.802 -10.278 -1.352 1.00 83.06 96 PHE A CA 1
ATOM 760 C C . PHE A 1 96 ? -1.341 -9.304 -0.293 1.00 83.06 96 PHE A C 1
ATOM 762 O O . PHE A 1 96 ? -1.775 -9.735 0.776 1.00 83.06 96 PHE A O 1
ATOM 769 N N . MET A 1 97 ? -1.354 -7.993 -0.571 1.00 89.12 97 MET A N 1
ATOM 770 C CA . MET A 1 97 ? -1.886 -7.005 0.378 1.00 89.12 97 MET A CA 1
ATOM 771 C C . MET A 1 97 ? -3.352 -7.289 0.722 1.00 89.12 97 MET A C 1
ATOM 773 O O . MET A 1 97 ? -3.717 -7.288 1.898 1.00 89.12 97 MET A O 1
ATOM 777 N N . LEU A 1 98 ? -4.187 -7.555 -0.288 1.00 83.88 98 LEU A N 1
ATOM 778 C CA . LEU A 1 98 ? -5.602 -7.869 -0.081 1.00 83.88 98 LEU A CA 1
ATOM 779 C C . LEU A 1 98 ? -5.779 -9.168 0.708 1.00 83.88 98 LEU A C 1
ATOM 781 O O . LEU A 1 98 ? -6.606 -9.232 1.617 1.00 83.88 98 LEU A O 1
ATOM 785 N N . GLN A 1 99 ? -4.974 -10.186 0.411 1.00 75.00 99 GLN A N 1
ATOM 786 C CA . GLN A 1 99 ? -4.976 -11.446 1.151 1.00 75.00 99 GLN A CA 1
ATOM 787 C C . GLN A 1 99 ? -4.582 -11.250 2.615 1.00 75.00 99 GLN A C 1
ATOM 789 O O . GLN A 1 99 ? -5.256 -11.778 3.498 1.00 75.00 99 GLN A O 1
ATOM 794 N N . ALA A 1 100 ? -3.549 -10.453 2.893 1.00 79.12 100 ALA A N 1
ATOM 795 C CA . ALA A 1 100 ? -3.138 -10.141 4.257 1.00 79.12 100 ALA A CA 1
ATOM 796 C C . ALA A 1 100 ? -4.264 -9.443 5.037 1.00 79.12 100 ALA A C 1
ATOM 798 O O . ALA A 1 100 ? -4.540 -9.811 6.176 1.00 79.12 100 ALA A O 1
ATOM 799 N N . MET A 1 101 ? -4.960 -8.484 4.417 1.00 86.00 101 MET A N 1
ATOM 800 C CA . MET A 1 101 ? -6.083 -7.767 5.041 1.00 86.00 101 MET A CA 1
ATOM 801 C C . MET A 1 101 ? -7.315 -8.650 5.273 1.00 86.00 101 MET A C 1
ATOM 803 O O . MET A 1 101 ? -8.040 -8.456 6.248 1.00 86.00 101 MET A O 1
ATOM 807 N N . LEU A 1 102 ? -7.564 -9.618 4.388 1.00 79.56 102 LEU A N 1
ATOM 808 C CA . LEU A 1 102 ? -8.624 -10.610 4.573 1.00 79.56 102 LEU A CA 1
ATOM 809 C C . LEU A 1 102 ? -8.270 -11.620 5.671 1.00 79.56 102 LEU A C 1
ATOM 811 O O . 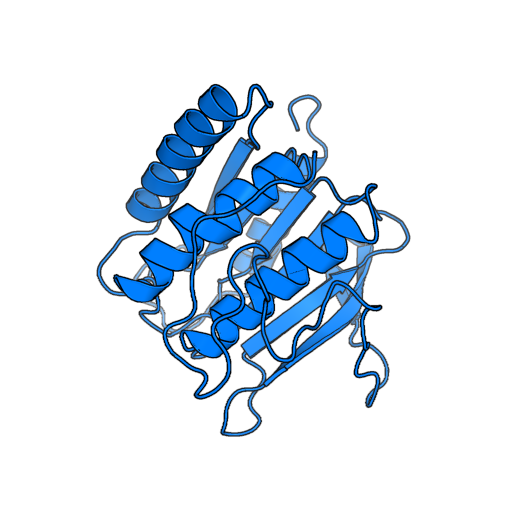LEU A 1 102 ? -9.144 -12.003 6.447 1.00 79.56 102 LEU A O 1
ATOM 815 N N . GLY A 1 103 ? -7.002 -12.033 5.740 1.00 73.94 103 GLY A N 1
ATOM 816 C CA . GLY A 1 103 ? -6.493 -12.964 6.746 1.00 73.94 103 GLY A CA 1
ATOM 817 C C . GLY A 1 103 ? -6.379 -12.352 8.144 1.00 73.94 103 GLY A C 1
ATOM 818 O O . GLY A 1 103 ? -6.578 -13.050 9.135 1.00 73.94 103 GLY A O 1
ATOM 819 N N . ASP A 1 104 ? -6.110 -11.048 8.239 1.00 80.38 104 ASP A N 1
ATOM 820 C CA . ASP A 1 104 ? -6.046 -10.308 9.499 1.00 80.38 104 ASP A CA 1
ATOM 821 C C . ASP A 1 104 ? -6.918 -9.040 9.435 1.00 80.38 104 ASP A C 1
ATOM 823 O O . ASP A 1 104 ? -6.440 -7.962 9.065 1.00 80.38 104 ASP A O 1
ATOM 827 N N . PRO A 1 105 ? -8.197 -9.125 9.859 1.00 84.44 105 PRO A N 1
ATOM 828 C CA . PRO A 1 105 ? -9.125 -7.997 9.832 1.00 84.44 105 PRO A CA 1
ATOM 829 C C . PRO A 1 105 ? -8.707 -6.800 10.692 1.00 84.44 105 PRO A C 1
ATOM 831 O O . PRO A 1 105 ? -9.335 -5.742 10.580 1.00 84.44 105 PRO A O 1
ATOM 834 N N . ARG A 1 106 ? -7.692 -6.941 11.558 1.00 90.06 106 ARG A N 1
ATOM 835 C CA . ARG A 1 106 ? -7.126 -5.818 12.320 1.00 90.06 106 ARG A CA 1
ATOM 836 C C . ARG A 1 106 ? -6.380 -4.852 11.415 1.00 90.06 106 ARG A C 1
ATOM 838 O O . ARG A 1 106 ? -6.295 -3.682 11.765 1.00 90.06 106 ARG A O 1
ATOM 845 N N . ILE A 1 107 ? -5.874 -5.310 10.267 1.00 93.44 107 ILE A N 1
ATOM 846 C CA . ILE A 1 107 ? -5.209 -4.443 9.298 1.00 93.44 107 ILE A CA 1
ATOM 847 C C . ILE A 1 107 ? -6.234 -3.436 8.769 1.00 93.44 107 ILE A C 1
ATOM 849 O O . ILE A 1 107 ? -7.239 -3.787 8.141 1.00 93.44 107 ILE A O 1
ATOM 853 N N . LYS A 1 108 ? -5.982 -2.165 9.076 1.00 94.94 108 LYS A N 1
ATOM 854 C CA . LYS A 1 108 ? -6.825 -1.022 8.706 1.00 94.94 108 LYS A CA 1
ATOM 855 C C . LYS A 1 108 ? -6.029 0.114 8.089 1.00 94.94 108 LYS A C 1
ATOM 857 O O . LYS A 1 108 ? -6.626 0.985 7.462 1.00 94.94 108 LYS A O 1
ATOM 862 N N . HIS A 1 109 ? -4.708 0.079 8.206 1.00 96.50 109 HIS A N 1
ATOM 863 C CA . HIS A 1 109 ? -3.832 1.116 7.699 1.00 96.50 109 HIS A CA 1
ATOM 864 C C . HIS A 1 109 ? -2.814 0.504 6.746 1.00 96.50 109 HIS A C 1
ATOM 866 O O . HIS A 1 109 ? -2.199 -0.522 7.044 1.00 96.50 109 HIS A O 1
ATOM 872 N N . LEU A 1 110 ? -2.653 1.141 5.594 1.00 96.44 110 LEU A N 1
ATOM 873 C CA . LEU A 1 110 ? -1.698 0.747 4.574 1.00 96.44 110 LEU A CA 1
ATOM 874 C C . LEU A 1 110 ? -0.661 1.855 4.424 1.00 96.44 110 LEU A C 1
ATOM 876 O O . LEU A 1 110 ? -1.009 3.007 4.173 1.00 96.44 110 LEU A O 1
ATOM 880 N N . VAL A 1 111 ? 0.611 1.502 4.564 1.00 95.88 111 VAL A N 1
ATOM 881 C CA . VAL A 1 111 ? 1.729 2.391 4.251 1.00 95.88 111 VAL A CA 1
ATOM 882 C C . VAL A 1 111 ? 2.472 1.778 3.078 1.00 95.88 111 VAL A C 1
ATOM 884 O O . VAL A 1 111 ? 2.984 0.671 3.200 1.00 95.88 111 VAL A O 1
ATOM 887 N N . ILE A 1 112 ? 2.517 2.470 1.943 1.00 93.88 112 ILE A N 1
ATOM 888 C CA . ILE A 1 112 ? 3.308 2.048 0.784 1.00 93.88 112 ILE A CA 1
ATOM 889 C C . ILE A 1 112 ? 4.455 3.023 0.594 1.00 93.88 112 ILE A C 1
ATOM 891 O O . ILE A 1 112 ? 4.235 4.211 0.382 1.00 93.88 112 ILE A O 1
ATOM 895 N N . ASP A 1 113 ? 5.669 2.502 0.631 1.00 91.00 113 ASP A N 1
ATOM 896 C CA . ASP A 1 113 ? 6.890 3.209 0.301 1.00 91.00 113 ASP A CA 1
ATOM 897 C C . ASP A 1 113 ? 7.355 2.835 -1.104 1.00 91.00 113 ASP A C 1
ATOM 899 O O . ASP A 1 113 ? 7.882 1.749 -1.334 1.00 91.00 113 ASP A O 1
ATOM 903 N N . ASN A 1 114 ? 7.155 3.764 -2.034 1.00 87.44 114 ASN A N 1
ATOM 904 C CA . ASN A 1 114 ? 7.602 3.688 -3.419 1.00 87.44 114 ASN A CA 1
ATOM 905 C C . ASN A 1 114 ? 8.833 4.564 -3.670 1.00 87.44 114 ASN A C 1
ATOM 907 O O . ASN A 1 114 ? 9.151 4.865 -4.820 1.00 87.44 114 ASN A O 1
ATOM 911 N N . THR A 1 115 ? 9.527 5.007 -2.618 1.00 83.00 115 THR A N 1
ATOM 912 C CA . THR A 1 115 ? 10.606 5.990 -2.747 1.00 83.00 115 THR A CA 1
ATOM 913 C C . THR A 1 115 ? 11.727 5.494 -3.667 1.00 83.00 115 THR A C 1
ATOM 915 O O . THR A 1 115 ? 12.226 6.285 -4.455 1.00 83.00 115 THR A O 1
ATOM 918 N N . TYR A 1 116 ? 12.058 4.193 -3.657 1.00 79.62 116 TYR A N 1
ATOM 919 C CA . TYR A 1 116 ? 13.104 3.593 -4.512 1.00 79.62 116 TYR A CA 1
ATOM 920 C C . TYR A 1 116 ? 12.596 2.971 -5.816 1.00 79.62 116 TYR A C 1
ATOM 922 O O . TYR A 1 116 ? 13.326 2.203 -6.450 1.00 79.62 116 TYR A O 1
ATOM 930 N N . VAL A 1 117 ? 11.345 3.206 -6.203 1.00 81.56 117 VAL A N 1
ATOM 931 C CA . VAL A 1 117 ? 10.838 2.696 -7.479 1.00 81.56 117 VAL A CA 1
ATOM 932 C C . VAL A 1 117 ? 11.420 3.542 -8.609 1.00 81.56 117 VAL A C 1
ATOM 934 O O . VAL A 1 117 ? 11.336 4.762 -8.579 1.00 81.56 117 VAL A O 1
ATOM 937 N N . GLN A 1 118 ? 12.009 2.886 -9.605 1.00 74.44 118 GLN A N 1
ATOM 938 C CA . GLN A 1 118 ? 12.693 3.498 -10.749 1.00 74.44 118 GLN A CA 1
ATOM 939 C C . GLN A 1 118 ? 11.979 3.212 -12.085 1.00 74.44 118 GLN A C 1
ATOM 941 O O . GLN A 1 118 ? 12.426 3.651 -13.143 1.00 74.44 118 GLN A O 1
ATOM 946 N N . SER A 1 119 ? 10.861 2.478 -12.075 1.00 69.94 119 SER A N 1
ATOM 947 C CA . SER A 1 119 ? 10.104 2.115 -13.281 1.00 69.94 119 SER A CA 1
ATOM 948 C C . SER A 1 119 ? 8.890 3.012 -13.531 1.00 69.94 119 SER A C 1
ATOM 950 O O . SER A 1 119 ? 8.134 3.325 -12.616 1.00 69.94 119 SER A O 1
ATOM 952 N N . GLY A 1 120 ? 8.607 3.312 -14.802 1.00 68.94 120 GLY A N 1
ATOM 953 C CA . GLY A 1 120 ? 7.328 3.882 -15.239 1.00 68.94 120 GLY A CA 1
ATOM 954 C C . GLY A 1 120 ? 6.222 2.829 -15.310 1.00 68.94 120 GLY A C 1
ATOM 955 O O . GLY A 1 120 ? 5.792 2.448 -16.394 1.00 68.94 120 GLY A O 1
ATOM 956 N N . TRP A 1 121 ? 5.800 2.316 -14.156 1.00 70.31 121 TRP A N 1
ATOM 957 C CA . TRP A 1 121 ? 4.897 1.165 -14.071 1.00 70.31 121 TRP A CA 1
ATOM 958 C C . TRP A 1 121 ? 3.418 1.496 -14.322 1.00 70.31 121 TRP A C 1
ATOM 960 O O . TRP A 1 121 ? 2.620 0.598 -14.589 1.00 70.31 121 TRP A O 1
ATOM 970 N N . MET A 1 122 ? 3.033 2.773 -14.279 1.00 72.25 122 MET A N 1
ATOM 971 C CA . MET A 1 122 ? 1.658 3.179 -14.564 1.00 72.25 122 MET A CA 1
ATOM 972 C C . MET A 1 122 ? 1.383 3.181 -16.068 1.00 72.25 122 MET A C 1
ATOM 974 O O . MET A 1 122 ? 1.588 4.167 -16.771 1.00 72.25 122 MET A O 1
ATOM 978 N N . ASN A 1 123 ? 0.891 2.043 -16.547 1.00 72.81 123 ASN A N 1
ATOM 979 C CA . ASN A 1 123 ? 0.349 1.847 -17.888 1.00 72.81 123 ASN A CA 1
ATOM 980 C C . ASN A 1 123 ? -1.132 1.442 -17.814 1.00 72.81 123 ASN A C 1
ATOM 982 O O . ASN A 1 123 ? -1.669 1.197 -16.734 1.00 72.81 123 ASN A O 1
ATOM 986 N N . THR A 1 124 ? -1.800 1.357 -18.966 1.00 71.19 124 THR A N 1
ATOM 987 C CA . THR A 1 124 ? -3.229 1.009 -19.052 1.00 71.19 124 THR A CA 1
ATOM 988 C C . THR A 1 124 ? -3.569 -0.312 -18.361 1.00 71.19 124 THR A C 1
ATOM 990 O O . THR A 1 124 ? -4.565 -0.372 -17.648 1.00 71.19 124 THR A O 1
ATOM 993 N N . GLY A 1 125 ? -2.720 -1.337 -18.493 1.00 73.31 125 GLY A N 1
ATOM 994 C CA . GLY A 1 125 ? -2.938 -2.638 -17.855 1.00 73.31 125 GLY A CA 1
ATOM 995 C C . GLY A 1 125 ? -2.939 -2.560 -16.328 1.00 73.31 125 GLY A C 1
ATOM 996 O O . GLY A 1 125 ? -3.838 -3.095 -15.682 1.00 73.31 125 GLY A O 1
ATOM 997 N N . ILE A 1 126 ? -1.985 -1.831 -15.741 1.00 80.94 126 ILE A N 1
ATOM 998 C CA . ILE A 1 126 ? -1.965 -1.627 -14.286 1.00 80.94 126 ILE A CA 1
ATOM 999 C C . ILE A 1 126 ? -3.122 -0.749 -13.824 1.00 80.94 126 ILE A C 1
ATOM 1001 O O . ILE A 1 126 ? -3.716 -1.013 -12.783 1.00 80.94 126 ILE A O 1
ATOM 1005 N N . MET A 1 127 ? -3.493 0.264 -14.601 1.00 81.19 127 MET A N 1
ATOM 1006 C CA . MET A 1 127 ? -4.652 1.091 -14.277 1.00 81.19 127 MET A CA 1
ATOM 1007 C C . MET A 1 127 ? -5.947 0.272 -14.234 1.00 81.19 127 MET A C 1
ATOM 1009 O O . MET A 1 127 ? -6.764 0.475 -13.334 1.00 81.19 127 MET A O 1
ATOM 1013 N N . ASP A 1 128 ? -6.122 -0.688 -15.142 1.00 77.06 128 ASP A N 1
ATOM 1014 C CA . ASP A 1 128 ? -7.257 -1.612 -15.102 1.00 77.06 128 ASP A CA 1
ATOM 1015 C C . ASP A 1 128 ? -7.235 -2.484 -13.839 1.00 77.06 128 ASP A C 1
ATOM 1017 O O . ASP A 1 128 ? -8.259 -2.591 -13.159 1.00 77.06 128 ASP A O 1
ATOM 1021 N N . TYR A 1 129 ? -6.076 -3.040 -13.467 1.00 82.50 129 TYR A N 1
ATOM 1022 C CA . TYR A 1 129 ? -5.923 -3.798 -12.218 1.00 82.50 129 TYR A CA 1
ATOM 1023 C C . TYR A 1 129 ? -6.283 -2.963 -10.987 1.00 82.50 129 TYR A C 1
ATOM 1025 O O . TYR A 1 129 ? -7.090 -3.381 -10.152 1.00 82.50 129 TYR A O 1
ATOM 1033 N N . LEU A 1 130 ? -5.730 -1.755 -10.886 1.00 84.56 130 LEU A N 1
ATOM 1034 C CA . LEU A 1 130 ? -5.957 -0.888 -9.738 1.00 84.56 130 LEU A CA 1
ATOM 1035 C C . LEU A 1 130 ? -7.431 -0.507 -9.608 1.00 84.56 130 LEU A C 1
ATOM 1037 O O . LEU A 1 130 ? -8.004 -0.602 -8.525 1.00 84.56 130 LEU A O 1
ATOM 1041 N N . THR A 1 131 ? -8.055 -0.099 -10.712 1.00 80.81 131 THR A N 1
ATOM 1042 C CA . THR A 1 131 ? -9.431 0.413 -10.703 1.00 80.81 131 THR A CA 1
ATOM 1043 C C . THR A 1 131 ? -10.482 -0.675 -10.534 1.00 80.81 131 THR A C 1
ATOM 1045 O O . THR A 1 131 ? -11.525 -0.411 -9.936 1.00 80.81 131 THR A O 1
ATOM 1048 N N . ARG A 1 132 ? -10.230 -1.889 -11.034 1.00 75.69 132 ARG A N 1
ATOM 1049 C CA . ARG A 1 132 ? -11.223 -2.974 -11.046 1.00 75.69 132 ARG A CA 1
ATOM 1050 C C . ARG A 1 132 ? -10.972 -4.061 -10.009 1.00 75.69 132 ARG A C 1
ATOM 1052 O O . ARG A 1 132 ? -11.915 -4.759 -9.651 1.00 75.69 132 ARG A O 1
ATOM 1059 N N . GLY A 1 133 ? -9.737 -4.201 -9.531 1.00 79.69 133 GLY A N 1
ATOM 1060 C CA . GLY A 1 133 ? -9.337 -5.194 -8.534 1.00 79.69 133 GLY A CA 1
ATOM 1061 C C . GLY A 1 133 ? -8.917 -4.550 -7.219 1.00 79.69 133 GLY A C 1
ATOM 1062 O O . GLY A 1 133 ? -9.610 -4.675 -6.209 1.00 79.69 133 GLY A O 1
ATOM 1063 N N . TRP A 1 134 ? -7.793 -3.832 -7.234 1.00 87.06 134 TRP A N 1
ATOM 1064 C CA . TRP A 1 134 ? -7.113 -3.437 -6.000 1.00 87.06 134 TRP A CA 1
ATOM 1065 C C . TRP A 1 134 ? -7.883 -2.407 -5.163 1.00 87.06 134 TRP A C 1
ATOM 1067 O O . TRP A 1 134 ? -8.164 -2.664 -3.995 1.00 87.06 134 TRP A O 1
ATOM 1077 N N . ILE A 1 135 ? -8.299 -1.276 -5.746 1.00 89.62 135 ILE A N 1
ATOM 1078 C CA . ILE A 1 135 ? -9.045 -0.223 -5.030 1.00 89.62 135 ILE A CA 1
ATOM 1079 C C . ILE A 1 135 ? -10.376 -0.760 -4.474 1.00 89.62 135 ILE A C 1
ATOM 1081 O O . ILE A 1 135 ? -10.627 -0.571 -3.278 1.00 89.62 135 ILE A O 1
ATOM 1085 N N . PRO A 1 136 ? -11.212 -1.472 -5.262 1.00 84.19 136 PRO A N 1
ATOM 1086 C CA . PRO A 1 136 ? -12.379 -2.167 -4.722 1.00 84.19 136 PRO A CA 1
ATOM 1087 C C . PRO A 1 136 ? -12.055 -3.115 -3.565 1.00 84.19 136 PRO A C 1
ATOM 1089 O O . PRO A 1 136 ? -12.790 -3.150 -2.576 1.00 84.19 136 PRO A O 1
ATOM 1092 N N . GLY A 1 137 ? -10.947 -3.853 -3.663 1.00 85.31 137 GLY A N 1
ATOM 1093 C CA . GLY A 1 137 ? -10.465 -4.741 -2.611 1.00 85.31 137 GLY A CA 1
ATOM 1094 C C . GLY A 1 137 ? -10.145 -4.002 -1.311 1.00 85.31 137 GLY A C 1
ATOM 1095 O O . GLY A 1 137 ? -10.597 -4.423 -0.245 1.00 85.31 137 GLY A O 1
ATOM 1096 N N . LEU A 1 138 ? -9.437 -2.871 -1.384 1.00 92.00 138 LEU A N 1
ATOM 1097 C CA . LEU A 1 138 ? -9.103 -2.049 -0.213 1.00 92.00 138 LEU A CA 1
ATOM 1098 C C . LEU A 1 138 ? -10.363 -1.506 0.481 1.00 92.00 138 LEU A C 1
ATOM 1100 O O . LEU A 1 138 ? -10.492 -1.603 1.704 1.00 92.00 138 LEU A O 1
ATOM 1104 N N . VAL A 1 139 ? -11.322 -0.988 -0.298 1.00 87.69 139 VAL A N 1
ATOM 1105 C CA . VAL A 1 139 ? -12.621 -0.514 0.219 1.00 87.69 139 VAL A CA 1
ATOM 1106 C C . VAL A 1 139 ? -13.396 -1.666 0.859 1.00 87.69 139 VAL A C 1
ATOM 1108 O O . VAL A 1 139 ? -13.952 -1.530 1.950 1.00 87.69 139 VAL A O 1
ATOM 1111 N N . TRP A 1 140 ? -13.411 -2.838 0.220 1.00 85.00 140 TRP A N 1
ATOM 1112 C CA . TRP A 1 140 ? -14.083 -4.015 0.760 1.00 85.00 140 TRP A CA 1
ATOM 1113 C C . TRP A 1 140 ? -13.527 -4.431 2.125 1.00 85.00 140 TRP A C 1
ATOM 1115 O O . TRP A 1 140 ? -14.314 -4.612 3.065 1.00 85.00 140 TRP A O 1
ATOM 1125 N N . CYS A 1 141 ? -12.196 -4.532 2.228 1.00 86.81 141 CYS A N 1
ATOM 1126 C CA . CYS A 1 141 ? -11.465 -4.909 3.442 1.00 86.81 141 CYS A CA 1
ATOM 1127 C C . CYS A 1 141 ? -11.572 -3.854 4.562 1.00 86.81 141 CYS A C 1
ATOM 1129 O O . CYS A 1 141 ? -11.201 -4.110 5.713 1.00 86.81 141 CYS A O 1
ATOM 1131 N N . GLY A 1 142 ? -12.129 -2.680 4.250 1.00 89.56 142 GLY A N 1
ATOM 1132 C CA . GLY A 1 142 ? -12.360 -1.606 5.206 1.00 89.56 142 GLY A CA 1
ATOM 1133 C C . GLY A 1 142 ? -11.063 -0.947 5.650 1.00 89.56 142 GLY A C 1
ATOM 1134 O O . GLY A 1 142 ? -10.906 -0.671 6.839 1.00 89.56 142 GLY A O 1
ATOM 1135 N N . VAL A 1 143 ? -10.124 -0.747 4.719 1.00 94.94 143 VAL A N 1
ATOM 1136 C CA . VAL A 1 143 ? -8.967 0.124 4.954 1.00 94.94 143 VAL A CA 1
ATOM 1137 C C . VAL A 1 143 ? -9.482 1.519 5.309 1.00 94.94 143 VAL A C 1
ATOM 1139 O O . VAL A 1 143 ? -10.408 2.021 4.676 1.00 94.94 143 VAL A O 1
ATOM 1142 N N . ARG A 1 144 ? -8.895 2.127 6.338 1.00 95.38 144 ARG A N 1
ATOM 1143 C CA . ARG A 1 144 ? -9.236 3.468 6.830 1.00 95.38 144 ARG A CA 1
ATOM 1144 C C . ARG A 1 144 ? -8.283 4.518 6.305 1.00 95.38 144 ARG A C 1
ATOM 1146 O O . ARG A 1 144 ? -8.723 5.544 5.801 1.00 95.38 144 ARG A O 1
ATOM 1153 N N . THR A 1 145 ? -6.988 4.227 6.363 1.00 95.50 145 THR A N 1
ATOM 1154 C CA . THR A 1 145 ? -5.956 5.175 5.958 1.00 95.50 145 THR A CA 1
ATOM 1155 C C . THR A 1 145 ? -4.933 4.507 5.053 1.00 95.50 145 THR A C 1
ATOM 1157 O O . THR A 1 145 ? -4.442 3.414 5.339 1.00 95.50 145 THR A O 1
ATOM 1160 N N . PHE A 1 146 ? -4.610 5.187 3.958 1.00 95.06 146 PHE A N 1
ATOM 1161 C CA . PHE A 1 146 ? -3.568 4.809 3.020 1.00 95.06 146 PHE A CA 1
ATOM 1162 C C . PHE A 1 146 ? -2.550 5.952 2.897 1.00 95.06 146 PHE A C 1
ATOM 1164 O O . PHE A 1 146 ? -2.810 6.965 2.249 1.00 95.06 146 PHE A O 1
ATOM 1171 N N . CYS A 1 147 ? -1.375 5.764 3.496 1.00 94.25 147 CYS A N 1
ATOM 1172 C CA . CYS A 1 147 ? -0.216 6.635 3.323 1.00 94.25 147 CYS A CA 1
ATOM 1173 C C . CYS A 1 147 ? 0.664 6.107 2.183 1.00 94.25 147 CYS A C 1
ATOM 1175 O O . CYS A 1 147 ? 1.080 4.949 2.198 1.00 94.25 147 CYS A O 1
ATOM 1177 N N . HIS A 1 148 ? 0.978 6.954 1.210 1.00 91.44 148 HIS A N 1
ATOM 1178 C CA . HIS A 1 148 ? 1.812 6.593 0.067 1.00 91.44 148 HIS A CA 1
ATOM 1179 C C . HIS A 1 148 ? 3.012 7.531 0.008 1.00 91.44 148 HIS A C 1
ATOM 1181 O O . HIS A 1 148 ? 2.848 8.731 -0.188 1.00 91.44 148 HIS A O 1
ATOM 1187 N N . LEU A 1 149 ? 4.207 6.989 0.220 1.00 89.69 149 LEU A N 1
ATOM 1188 C CA . LEU A 1 149 ? 5.471 7.709 0.163 1.00 89.69 149 LEU A CA 1
ATOM 1189 C C . LEU A 1 149 ? 6.065 7.520 -1.230 1.00 89.69 149 LEU A C 1
ATOM 1191 O O . LEU A 1 149 ? 6.166 6.387 -1.701 1.00 89.69 149 LEU A O 1
ATOM 1195 N N . GLN A 1 150 ? 6.459 8.607 -1.890 1.00 78.94 150 GLN A N 1
ATOM 1196 C CA . GLN A 1 150 ? 7.003 8.528 -3.243 1.00 78.94 150 GLN A CA 1
ATOM 1197 C C . GLN A 1 150 ? 8.049 9.612 -3.538 1.00 78.94 150 GLN A C 1
ATOM 1199 O O . GLN A 1 150 ? 7.877 10.779 -3.172 1.00 78.94 150 GLN A O 1
ATOM 1204 N N . ALA A 1 151 ? 9.092 9.217 -4.280 1.00 64.44 151 ALA A N 1
ATOM 1205 C CA . ALA A 1 151 ? 9.993 10.127 -4.980 1.00 64.44 151 ALA A CA 1
ATOM 1206 C C . ALA A 1 151 ? 9.308 10.658 -6.254 1.00 64.44 151 ALA A C 1
ATOM 1208 O O . ALA A 1 151 ? 8.751 9.888 -7.039 1.00 64.44 151 ALA A O 1
ATOM 1209 N N . GLU A 1 152 ? 9.325 11.976 -6.467 1.00 59.84 152 GLU A N 1
ATOM 1210 C CA . GLU A 1 152 ? 8.534 12.651 -7.516 1.00 59.84 152 GLU A CA 1
ATOM 1211 C C . GLU A 1 152 ? 8.877 12.243 -8.965 1.00 59.84 152 GLU A C 1
ATOM 1213 O O . GLU A 1 152 ? 8.136 12.585 -9.888 1.00 59.84 152 GLU A O 1
ATOM 1218 N N . SER A 1 153 ? 9.974 11.518 -9.176 1.00 53.41 153 SER A N 1
ATOM 1219 C CA . SER A 1 153 ? 10.613 11.285 -10.472 1.00 53.41 153 SER A CA 1
ATOM 1220 C C . SER A 1 153 ? 10.161 10.028 -11.236 1.00 53.41 153 SER A C 1
ATOM 1222 O O . SER A 1 153 ? 10.511 9.896 -12.407 1.00 53.41 153 SER A O 1
ATOM 1224 N N . TYR A 1 154 ? 9.366 9.116 -10.653 1.00 59.84 154 TYR A N 1
ATOM 1225 C CA . TYR A 1 154 ? 9.233 7.756 -11.220 1.00 59.84 154 TYR A CA 1
ATOM 1226 C C . TYR A 1 154 ? 7.817 7.159 -11.213 1.00 59.84 154 TYR A C 1
ATOM 1228 O O . TYR A 1 154 ? 7.559 6.095 -10.654 1.00 59.84 154 TYR A O 1
ATOM 1236 N N . LEU A 1 155 ? 6.887 7.822 -11.902 1.00 59.38 155 LEU A N 1
ATOM 1237 C CA . LEU A 1 155 ? 5.540 7.296 -12.178 1.00 59.38 155 LEU A CA 1
ATOM 1238 C C . LEU A 1 155 ? 5.259 7.050 -13.669 1.00 59.38 155 LEU A C 1
ATOM 1240 O O . LEU A 1 155 ? 4.132 6.759 -14.066 1.00 59.38 155 LEU A O 1
ATOM 1244 N N . GLY A 1 156 ? 6.284 7.125 -14.518 1.00 63.34 156 GLY A N 1
ATOM 1245 C CA . GLY A 1 156 ? 6.107 7.027 -15.965 1.00 63.34 156 GLY A CA 1
ATOM 1246 C C . GLY A 1 156 ? 5.435 8.286 -16.511 1.00 63.34 156 GLY A C 1
ATOM 1247 O O . GLY A 1 156 ? 5.930 9.387 -16.291 1.00 63.34 156 GLY A O 1
ATOM 1248 N N . SER A 1 157 ? 4.319 8.137 -17.232 1.00 61.94 157 SER A N 1
ATOM 1249 C CA . SER A 1 157 ? 3.642 9.255 -17.907 1.00 61.94 157 SER A CA 1
ATOM 1250 C C . SER A 1 157 ? 2.657 10.044 -17.041 1.00 61.94 157 SER A C 1
ATOM 1252 O O . SER A 1 157 ? 2.105 11.029 -17.531 1.00 61.94 157 SER A O 1
ATOM 1254 N N . SER A 1 158 ? 2.379 9.630 -15.800 1.00 66.00 158 SER A N 1
ATOM 1255 C CA . SER A 1 158 ? 1.499 10.398 -14.904 1.00 66.00 158 SER A CA 1
ATOM 1256 C C . SER A 1 158 ? 2.246 10.899 -13.677 1.00 66.00 158 SER A C 1
ATOM 1258 O O . SER A 1 158 ? 3.187 10.270 -13.215 1.00 66.00 158 SER A O 1
ATOM 1260 N N . SER A 1 159 ? 1.832 12.043 -13.137 1.00 73.00 159 SER A N 1
ATOM 1261 C CA . SER A 1 159 ? 2.434 12.594 -11.922 1.00 73.00 159 SER A CA 1
ATOM 1262 C C . SER A 1 159 ? 1.854 11.964 -10.653 1.00 73.00 159 SER A C 1
ATOM 1264 O O . SER A 1 159 ? 0.758 11.397 -10.657 1.00 73.00 159 SER A O 1
ATOM 1266 N N . PHE A 1 160 ? 2.549 12.138 -9.528 1.00 76.19 160 PHE A N 1
ATOM 1267 C CA . PHE A 1 160 ? 2.092 11.646 -8.223 1.00 76.19 160 PHE A CA 1
ATOM 1268 C C . PHE A 1 160 ? 0.754 12.255 -7.804 1.00 76.19 160 PHE A C 1
ATOM 1270 O O . PHE A 1 160 ? -0.121 11.578 -7.263 1.00 76.19 160 PHE A O 1
ATOM 1277 N N . GLN A 1 161 ? 0.542 13.519 -8.163 1.00 78.25 161 GLN A N 1
ATOM 1278 C CA . GLN A 1 161 ? -0.723 14.212 -7.953 1.00 78.25 161 GLN A CA 1
ATOM 1279 C C . GLN A 1 161 ? -1.843 13.647 -8.838 1.00 78.25 161 GLN A C 1
ATOM 1281 O O . GLN A 1 161 ? -2.978 13.531 -8.380 1.00 78.25 161 GLN A O 1
ATOM 1286 N N . GLN A 1 162 ? -1.545 13.285 -10.093 1.00 80.00 162 GLN A N 1
ATOM 1287 C CA . GLN A 1 162 ? -2.528 12.672 -10.993 1.00 80.00 162 GLN A CA 1
ATOM 1288 C C . GLN A 1 162 ? -2.950 11.288 -10.496 1.00 80.00 162 GLN A C 1
ATOM 1290 O O . GLN A 1 162 ? -4.146 10.999 -10.461 1.00 80.00 162 GLN A O 1
ATOM 1295 N N . PHE A 1 163 ? -1.993 10.471 -10.049 1.00 81.00 163 PHE A N 1
ATOM 1296 C CA . PHE A 1 163 ? -2.287 9.183 -9.424 1.00 81.00 163 PHE A CA 1
ATOM 1297 C C . PHE A 1 163 ? -3.162 9.350 -8.178 1.00 81.00 163 PHE A C 1
ATOM 1299 O O . PHE A 1 163 ? -4.202 8.705 -8.062 1.00 81.00 163 PHE A O 1
ATOM 1306 N N . GLY A 1 164 ? -2.786 10.267 -7.281 1.00 84.94 164 GLY A N 1
ATOM 1307 C CA . GLY A 1 164 ? -3.543 10.532 -6.060 1.00 84.94 164 GLY A CA 1
ATOM 1308 C C . GLY A 1 164 ? -4.975 10.994 -6.322 1.00 84.94 164 GLY A C 1
ATOM 1309 O O . GLY A 1 164 ? -5.901 10.531 -5.660 1.00 84.94 164 GLY A O 1
ATOM 1310 N N . ARG A 1 165 ? -5.176 11.858 -7.326 1.00 87.19 165 ARG A N 1
ATOM 1311 C CA . ARG A 1 165 ? -6.515 12.288 -7.745 1.00 87.19 165 ARG A CA 1
ATOM 1312 C C . ARG A 1 165 ? -7.349 11.111 -8.243 1.00 87.19 165 ARG A C 1
ATOM 1314 O O . ARG A 1 165 ? -8.460 1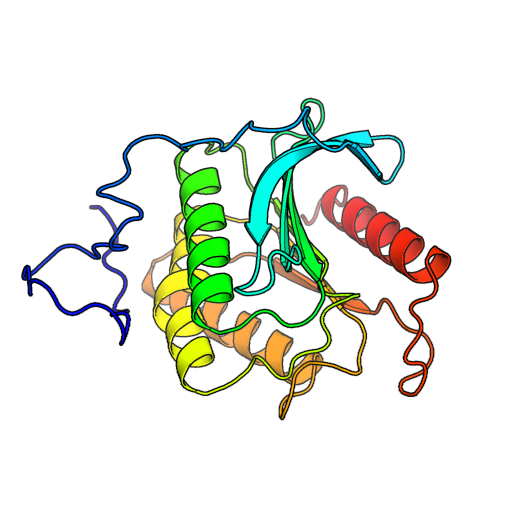0.919 -7.764 1.00 87.19 165 ARG A O 1
ATOM 1321 N N . MET A 1 166 ? -6.795 10.313 -9.156 1.00 87.81 166 MET A N 1
ATOM 1322 C CA . MET A 1 166 ? -7.480 9.142 -9.704 1.00 87.81 166 MET A CA 1
ATOM 1323 C C . MET A 1 166 ? -7.869 8.154 -8.604 1.00 87.81 166 MET A C 1
ATOM 1325 O O . MET A 1 166 ? -9.005 7.692 -8.573 1.00 87.81 166 MET A O 1
ATOM 1329 N N . LEU A 1 167 ? -6.957 7.875 -7.674 1.00 88.31 167 LEU A N 1
ATOM 1330 C CA . LEU A 1 167 ? -7.203 6.970 -6.559 1.00 88.31 167 LEU A CA 1
ATOM 1331 C C . LEU A 1 167 ? -8.376 7.444 -5.688 1.00 88.31 167 LEU A C 1
ATOM 1333 O O . LEU A 1 167 ? -9.234 6.637 -5.340 1.00 88.31 167 LEU A O 1
ATOM 1337 N N . MET A 1 168 ? -8.422 8.741 -5.373 1.00 91.31 168 MET A N 1
ATOM 1338 C CA . MET A 1 168 ? -9.475 9.343 -4.550 1.00 91.31 168 MET A CA 1
ATOM 1339 C C . MET A 1 168 ? -10.832 9.396 -5.249 1.00 91.31 168 MET A C 1
ATOM 1341 O O . MET A 1 168 ? -11.848 9.071 -4.642 1.00 91.31 168 MET A O 1
ATOM 1345 N N . GLU A 1 169 ? -10.863 9.784 -6.524 1.00 92.25 169 GLU A N 1
ATOM 1346 C CA . GLU A 1 169 ? -12.102 9.805 -7.311 1.00 92.25 169 GLU A CA 1
ATOM 1347 C C . GLU A 1 169 ? -12.676 8.389 -7.444 1.00 92.25 169 GLU A C 1
ATOM 1349 O O . GLU A 1 169 ? -13.853 8.152 -7.175 1.00 92.25 169 GLU A O 1
ATOM 1354 N N . ARG A 1 170 ? -11.822 7.414 -7.777 1.00 88.38 170 ARG A N 1
ATOM 1355 C CA . ARG A 1 170 ? -12.245 6.022 -7.948 1.00 88.38 170 ARG A CA 1
ATOM 1356 C C . ARG A 1 170 ? -12.683 5.382 -6.643 1.00 88.38 170 ARG A C 1
ATOM 1358 O O . ARG A 1 170 ? -13.695 4.684 -6.643 1.00 88.38 170 ARG A O 1
ATOM 1365 N N . SER A 1 171 ? -11.958 5.597 -5.546 1.00 90.38 171 SER A N 1
ATOM 1366 C CA . SER A 1 171 ? -12.353 5.033 -4.255 1.00 90.38 171 SER A CA 1
ATOM 1367 C C . SER A 1 171 ? -13.717 5.568 -3.817 1.00 90.38 171 SER A C 1
ATOM 1369 O O . SER A 1 171 ? -14.539 4.764 -3.383 1.00 90.38 171 SER A O 1
ATOM 1371 N N . ALA A 1 172 ? -14.001 6.862 -4.012 1.00 91.75 172 ALA A N 1
ATOM 1372 C CA . ALA A 1 172 ? -15.298 7.477 -3.721 1.00 91.75 172 ALA A CA 1
ATOM 1373 C C . ALA A 1 172 ? -16.450 6.843 -4.520 1.00 91.75 172 ALA A C 1
ATOM 1375 O O . ALA A 1 172 ? -17.450 6.425 -3.926 1.00 91.75 172 ALA A O 1
ATOM 1376 N N . ASP A 1 173 ? -16.292 6.708 -5.842 1.00 86.94 173 ASP A N 1
ATOM 1377 C CA . ASP A 1 173 ? -17.285 6.067 -6.718 1.00 86.94 173 ASP A CA 1
ATOM 1378 C C . ASP A 1 173 ? -17.586 4.630 -6.263 1.00 86.94 173 ASP A C 1
ATOM 1380 O O . ASP A 1 173 ? -18.742 4.217 -6.121 1.00 86.94 173 ASP A O 1
ATOM 1384 N N . ILE A 1 174 ? -16.523 3.869 -5.992 1.00 84.62 174 ILE A N 1
ATOM 1385 C CA . ILE A 1 174 ? -16.584 2.477 -5.545 1.00 84.62 174 ILE A CA 1
ATOM 1386 C C . ILE A 1 174 ? -17.259 2.377 -4.173 1.00 84.62 174 ILE A C 1
ATOM 1388 O O . ILE A 1 174 ? -18.158 1.556 -3.991 1.00 84.62 174 ILE A O 1
ATOM 1392 N N . GLY A 1 175 ? -16.867 3.213 -3.211 1.00 84.56 175 GLY A N 1
ATOM 1393 C CA . GLY A 1 175 ? -17.457 3.243 -1.873 1.00 84.56 175 GLY A CA 1
ATOM 1394 C C . GLY A 1 175 ? -18.949 3.549 -1.910 1.00 84.56 175 GLY A C 1
ATOM 1395 O O . GLY A 1 175 ? -19.735 2.855 -1.262 1.00 84.56 175 GLY A O 1
ATOM 1396 N N . CYS A 1 176 ? -19.362 4.507 -2.747 1.00 89.12 176 CYS A N 1
ATOM 1397 C CA . CYS A 1 176 ? -20.770 4.814 -2.982 1.00 89.12 176 CYS A CA 1
ATOM 1398 C C . CYS A 1 176 ? -21.529 3.594 -3.532 1.00 89.12 176 CYS A C 1
ATOM 1400 O O . CYS A 1 176 ? -22.538 3.178 -2.952 1.00 89.12 176 CYS A O 1
ATOM 1402 N N . ALA A 1 177 ? -21.011 2.966 -4.593 1.00 81.38 177 ALA A N 1
ATOM 1403 C CA . ALA A 1 177 ? -21.623 1.788 -5.209 1.00 81.38 177 ALA A CA 1
ATOM 1404 C C . ALA A 1 177 ? -21.715 0.593 -4.242 1.00 81.38 177 ALA A C 1
ATOM 1406 O O . ALA A 1 177 ? -22.711 -0.133 -4.225 1.00 81.38 177 ALA A O 1
ATOM 1407 N N . MET A 1 178 ? -20.696 0.409 -3.401 1.00 81.94 178 MET A N 1
ATOM 1408 C CA . MET A 1 178 ? -20.612 -0.673 -2.418 1.00 81.94 178 MET A CA 1
ATOM 1409 C C . MET A 1 178 ? -21.317 -0.353 -1.094 1.00 81.94 178 MET A C 1
ATOM 1411 O O . MET A 1 178 ? -21.413 -1.237 -0.241 1.00 81.94 178 MET A O 1
ATOM 1415 N N . LYS A 1 179 ? -21.810 0.882 -0.911 1.00 87.75 179 LYS A N 1
ATOM 1416 C CA . LYS A 1 179 ? -22.349 1.408 0.356 1.00 87.75 179 LYS A CA 1
ATOM 1417 C C . LYS A 1 179 ? -21.377 1.201 1.526 1.00 87.75 179 LYS A C 1
ATOM 1419 O O . LYS A 1 179 ? -21.768 0.742 2.600 1.00 87.75 179 LYS A O 1
ATOM 1424 N N . LYS A 1 180 ? -20.100 1.503 1.292 1.00 86.81 180 LYS A N 1
ATOM 1425 C CA . LYS A 1 180 ? -19.003 1.380 2.257 1.00 86.81 180 LYS A CA 1
ATOM 1426 C C . LYS A 1 180 ? -18.254 2.699 2.383 1.00 86.81 180 LYS A C 1
ATOM 1428 O O . LYS A 1 180 ? -18.136 3.449 1.418 1.00 86.81 180 LYS A O 1
ATOM 1433 N N . GLU A 1 181 ? -17.733 2.947 3.578 1.00 91.56 181 GLU A N 1
ATOM 1434 C CA . GLU A 1 181 ? -16.781 4.029 3.804 1.00 91.56 181 GLU A CA 1
ATOM 1435 C C . GLU A 1 181 ? -15.486 3.762 3.027 1.00 91.56 181 GLU A C 1
ATOM 1437 O O . GLU A 1 181 ? -15.061 2.614 2.866 1.00 91.56 181 GLU A O 1
ATOM 1442 N N . THR A 1 182 ? -14.886 4.831 2.519 1.00 92.81 182 THR A N 1
ATOM 1443 C CA . THR A 1 182 ? -13.650 4.788 1.740 1.00 92.81 182 THR A CA 1
ATOM 1444 C C . THR A 1 182 ? -12.468 5.192 2.599 1.00 92.81 182 THR A C 1
ATOM 1446 O O . THR A 1 182 ? -12.602 6.028 3.490 1.00 92.81 182 THR A O 1
ATOM 1449 N N . PHE A 1 183 ? -11.290 4.663 2.280 1.00 93.69 183 PHE A N 1
ATOM 1450 C CA . PHE A 1 183 ? -10.065 5.087 2.944 1.00 93.69 183 PHE A CA 1
ATOM 1451 C C . PHE A 1 183 ? -9.719 6.548 2.623 1.00 93.69 183 PHE A C 1
ATOM 1453 O O . PHE A 1 183 ? -9.968 7.042 1.520 1.00 93.69 183 PHE A O 1
ATOM 1460 N N . LYS A 1 184 ? -9.069 7.217 3.574 1.00 93.62 184 LYS A N 1
ATOM 1461 C CA . LYS A 1 184 ? -8.380 8.491 3.363 1.00 93.62 184 LYS A CA 1
ATOM 1462 C C . LYS A 1 184 ? -7.010 8.224 2.745 1.00 93.62 184 LYS A C 1
ATOM 1464 O O . LYS A 1 184 ? -6.264 7.374 3.231 1.00 93.62 184 LYS A O 1
ATOM 1469 N N . TYR A 1 185 ? -6.677 8.941 1.677 1.00 92.50 185 TYR A N 1
ATOM 1470 C CA . TYR A 1 185 ? -5.383 8.833 1.006 1.00 92.50 185 TYR A CA 1
ATOM 1471 C C . TYR A 1 185 ? -4.483 10.018 1.349 1.00 92.50 185 TYR A C 1
ATOM 1473 O O . TYR A 1 185 ? -4.884 11.173 1.202 1.00 92.50 185 TYR A O 1
ATOM 1481 N N . PHE A 1 186 ? -3.246 9.722 1.734 1.00 91.81 186 PHE A N 1
ATOM 1482 C CA . PHE A 1 186 ? -2.238 10.713 2.079 1.00 91.81 186 PHE A CA 1
ATOM 1483 C C . PHE A 1 186 ? -0.992 10.522 1.209 1.00 91.81 186 PHE A C 1
ATOM 1485 O O . PHE A 1 186 ? -0.165 9.651 1.497 1.00 91.81 186 PHE A O 1
ATOM 1492 N N . PRO A 1 187 ? -0.829 11.330 0.147 1.00 87.81 187 PRO A N 1
ATOM 1493 C CA . PRO A 1 187 ? 0.416 11.376 -0.602 1.00 87.81 1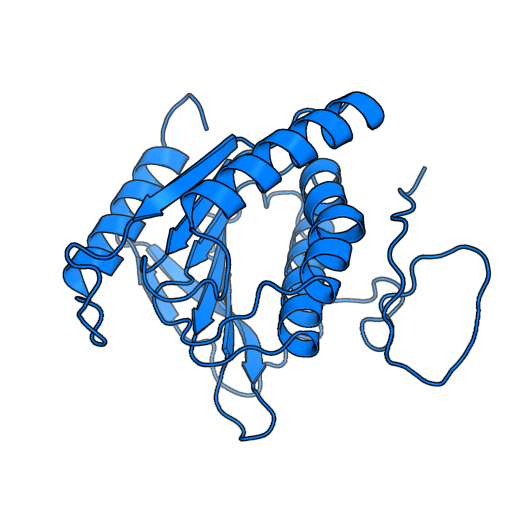87 PRO A CA 1
ATOM 1494 C C . PRO A 1 187 ? 1.491 12.099 0.224 1.00 87.81 187 PRO A C 1
ATOM 1496 O O . PRO A 1 187 ? 1.301 13.236 0.664 1.00 87.81 187 PRO A O 1
ATOM 1499 N N . ILE A 1 188 ? 2.632 11.447 0.433 1.00 87.88 188 ILE A N 1
ATOM 1500 C CA . ILE A 1 188 ? 3.762 11.970 1.199 1.00 87.88 188 ILE A CA 1
ATOM 1501 C C . ILE A 1 188 ? 4.976 12.053 0.278 1.00 87.88 188 ILE A C 1
ATOM 1503 O O . ILE A 1 188 ? 5.502 11.050 -0.196 1.00 87.88 188 ILE A O 1
ATOM 1507 N N . HIS A 1 189 ? 5.425 13.277 0.033 1.00 79.44 189 HIS A N 1
ATOM 1508 C CA . HIS A 1 189 ? 6.599 13.543 -0.787 1.00 79.44 189 HIS A CA 1
ATOM 1509 C C . HIS A 1 189 ? 7.869 13.212 0.004 1.00 79.44 189 HIS A C 1
ATOM 1511 O O . HIS A 1 189 ? 8.051 13.730 1.108 1.00 79.44 189 HIS A O 1
ATOM 1517 N N . SER A 1 190 ? 8.739 12.369 -0.559 1.00 71.31 190 SER A N 1
ATOM 1518 C CA . SER A 1 190 ? 10.015 11.964 0.054 1.00 71.31 190 SER A CA 1
ATOM 1519 C C . SER A 1 190 ? 11.257 12.533 -0.654 1.00 71.31 190 SER A C 1
ATOM 1521 O O . SER A 1 190 ? 12.374 12.168 -0.301 1.00 71.31 190 SER A O 1
ATOM 1523 N N . SER A 1 191 ? 11.094 13.475 -1.595 1.00 63.66 191 SER A N 1
ATOM 1524 C CA . SER A 1 191 ? 12.196 14.152 -2.305 1.00 63.66 191 SER A CA 1
ATOM 1525 C C . SER A 1 191 ? 12.051 15.677 -2.301 1.00 63.66 191 SER A C 1
ATOM 1527 O O . SER A 1 191 ? 10.965 16.195 -2.552 1.00 63.66 191 SER A O 1
ATOM 1529 N N . GLY A 1 192 ? 13.149 16.399 -2.052 1.00 51.03 192 GLY A N 1
ATOM 1530 C CA . GLY A 1 192 ? 13.198 17.869 -2.063 1.00 51.03 192 GLY A CA 1
ATOM 1531 C C . GLY A 1 192 ? 13.581 18.470 -3.419 1.00 51.03 192 GLY A C 1
ATOM 1532 O O . GLY A 1 192 ? 13.360 19.654 -3.640 1.00 51.03 192 GLY A O 1
ATOM 1533 N N . ASN A 1 193 ? 14.127 17.657 -4.330 1.00 48.28 193 ASN A N 1
ATOM 1534 C CA . ASN A 1 193 ? 14.495 18.043 -5.690 1.00 48.28 193 ASN A CA 1
ATOM 1535 C C . ASN A 1 193 ? 14.100 16.937 -6.674 1.00 48.28 193 ASN A C 1
ATOM 1537 O O . ASN A 1 193 ? 14.369 15.764 -6.426 1.00 48.28 193 ASN A O 1
ATOM 1541 N N . LYS A 1 194 ? 13.492 17.330 -7.797 1.00 48.78 194 LYS A N 1
ATOM 1542 C CA . LYS A 1 194 ? 12.991 16.435 -8.857 1.00 48.78 194 LYS A CA 1
ATOM 1543 C C . LYS A 1 194 ? 14.091 15.716 -9.650 1.00 48.78 194 LYS A C 1
ATOM 1545 O O . LYS A 1 194 ? 13.792 14.737 -10.323 1.00 48.78 194 LYS A O 1
ATOM 1550 N N . ASP A 1 195 ? 15.336 16.178 -9.531 1.00 47.50 195 ASP A N 1
ATOM 1551 C CA . ASP A 1 195 ? 16.436 15.822 -10.438 1.00 47.50 195 ASP A CA 1
ATOM 1552 C C . ASP A 1 195 ? 17.533 14.948 -9.800 1.00 47.50 195 ASP A C 1
ATOM 1554 O O . ASP A 1 195 ? 18.551 14.677 -10.432 1.00 47.50 195 ASP A O 1
ATOM 1558 N N . ALA A 1 196 ? 17.371 14.509 -8.548 1.00 47.50 196 ALA A N 1
ATOM 1559 C CA . ALA A 1 196 ? 18.354 13.649 -7.892 1.00 47.50 196 ALA A CA 1
ATOM 1560 C C . ALA A 1 196 ? 17.942 12.172 -7.993 1.00 47.50 196 ALA A C 1
ATOM 1562 O O . ALA A 1 196 ? 16.962 11.748 -7.388 1.00 47.50 196 ALA A O 1
ATOM 1563 N N . GLU A 1 197 ? 18.732 11.375 -8.718 1.00 51.88 197 GLU A N 1
ATOM 1564 C CA . GLU A 1 197 ? 18.611 9.906 -8.771 1.00 51.88 197 GLU A CA 1
ATOM 1565 C C . GLU A 1 197 ? 18.887 9.234 -7.408 1.00 51.88 197 GLU A C 1
ATOM 1567 O O . GLU A 1 197 ? 18.557 8.065 -7.205 1.00 51.88 197 GLU A O 1
ATOM 1572 N N . ALA A 1 198 ? 19.483 9.967 -6.460 1.00 58.72 198 ALA A N 1
ATOM 1573 C CA . ALA A 1 198 ? 19.770 9.505 -5.109 1.00 58.72 198 ALA A CA 1
ATOM 1574 C C . ALA A 1 198 ? 18.710 10.000 -4.114 1.00 58.72 198 ALA A C 1
ATOM 1576 O O . ALA A 1 198 ? 18.493 11.203 -3.957 1.00 58.72 198 ALA A O 1
ATOM 1577 N N . ILE A 1 199 ? 18.083 9.059 -3.410 1.00 66.75 199 ILE A N 1
ATOM 1578 C CA . ILE A 1 199 ? 17.138 9.337 -2.324 1.00 66.75 199 ILE A CA 1
ATOM 1579 C C . ILE A 1 199 ? 17.921 9.717 -1.071 1.00 66.75 199 ILE A C 1
ATOM 1581 O O . ILE A 1 199 ? 18.827 8.998 -0.652 1.00 66.75 199 ILE A O 1
ATOM 1585 N N . ASP A 1 200 ? 17.551 10.835 -0.451 1.00 73.56 200 ASP A N 1
ATOM 1586 C CA . ASP A 1 200 ? 18.047 11.190 0.875 1.00 73.56 200 ASP A CA 1
ATOM 1587 C C . ASP A 1 200 ? 17.307 10.354 1.932 1.00 73.56 200 ASP A C 1
ATOM 1589 O O . ASP A 1 200 ? 16.112 10.541 2.178 1.00 73.56 200 ASP A O 1
ATOM 1593 N N . GLU A 1 201 ? 18.022 9.430 2.578 1.00 80.50 201 GLU A N 1
ATOM 1594 C CA . GLU A 1 201 ? 17.485 8.586 3.654 1.00 80.50 201 GLU A CA 1
ATOM 1595 C C . GLU A 1 201 ? 16.849 9.398 4.787 1.00 80.50 201 GLU A C 1
ATOM 1597 O O . GLU A 1 201 ? 15.860 8.963 5.375 1.00 80.50 201 GLU A O 1
ATOM 1602 N N . ARG A 1 202 ? 17.345 10.611 5.066 1.00 80.56 202 ARG A N 1
ATOM 1603 C CA . ARG A 1 202 ? 16.744 11.492 6.079 1.00 80.56 202 ARG A CA 1
ATOM 1604 C C . ARG A 1 202 ? 15.366 11.972 5.648 1.00 80.56 202 ARG A C 1
ATOM 1606 O O . ARG A 1 202 ? 14.468 12.103 6.479 1.00 80.56 202 ARG A O 1
ATOM 1613 N N . MET A 1 203 ? 15.181 12.227 4.354 1.00 79.38 203 MET A N 1
ATOM 1614 C CA . MET A 1 203 ? 13.884 12.617 3.807 1.00 79.38 203 MET A CA 1
ATOM 1615 C C . MET A 1 203 ? 12.899 11.456 3.817 1.00 79.38 203 MET A C 1
ATOM 1617 O O . MET A 1 203 ? 11.743 11.643 4.194 1.00 79.38 203 MET A O 1
ATOM 1621 N N . ARG A 1 204 ? 13.356 10.250 3.470 1.00 85.06 204 ARG A N 1
ATOM 1622 C CA . ARG A 1 204 ? 12.545 9.035 3.583 1.00 85.06 204 ARG A CA 1
ATOM 1623 C C . ARG A 1 204 ? 12.133 8.769 5.031 1.00 85.06 204 ARG A C 1
ATOM 1625 O O . ARG A 1 204 ? 10.961 8.514 5.296 1.00 85.06 204 ARG A O 1
ATOM 1632 N N . GLU A 1 205 ? 13.058 8.895 5.978 1.00 85.88 205 GLU A N 1
ATOM 1633 C CA . GLU A 1 205 ? 12.758 8.753 7.403 1.00 85.88 205 GLU A CA 1
ATOM 1634 C C . GLU A 1 205 ? 11.747 9.810 7.872 1.00 85.88 205 GLU A C 1
ATOM 1636 O O . GLU A 1 205 ? 10.781 9.486 8.563 1.00 85.88 205 GLU A O 1
ATOM 1641 N N . SER A 1 206 ? 11.907 11.068 7.450 1.00 85.75 206 SER A N 1
ATOM 1642 C CA . SER A 1 206 ? 10.942 12.131 7.745 1.00 85.75 206 SER A CA 1
ATOM 1643 C C . SER A 1 206 ? 9.562 11.854 7.138 1.00 85.75 206 SER A C 1
ATOM 1645 O O . SER A 1 206 ? 8.553 12.115 7.794 1.00 85.75 206 SER A O 1
ATOM 1647 N N . ALA A 1 207 ? 9.501 11.307 5.922 1.00 88.38 207 ALA A N 1
ATOM 1648 C CA . ALA A 1 207 ? 8.257 10.907 5.274 1.00 88.38 207 ALA A CA 1
ATOM 1649 C C . ALA A 1 207 ? 7.557 9.780 6.047 1.00 88.38 207 ALA A C 1
ATOM 1651 O O . ALA A 1 207 ? 6.342 9.829 6.242 1.00 88.38 207 ALA A O 1
ATOM 1652 N N . PHE A 1 208 ? 8.317 8.810 6.561 1.00 90.00 208 PHE A N 1
ATOM 1653 C CA . PHE A 1 208 ? 7.769 7.795 7.452 1.00 90.00 208 PHE A CA 1
ATOM 1654 C C . PHE A 1 208 ? 7.250 8.387 8.753 1.00 90.00 208 PHE A C 1
ATOM 1656 O O . PHE A 1 208 ? 6.119 8.091 9.119 1.00 90.00 208 PHE A O 1
ATOM 1663 N N . ARG A 1 209 ? 8.013 9.251 9.432 1.00 88.50 209 ARG A N 1
ATOM 1664 C CA . ARG A 1 209 ? 7.535 9.908 10.662 1.00 88.50 209 ARG A CA 1
ATOM 1665 C C . ARG A 1 209 ? 6.199 10.609 10.424 1.00 88.50 209 ARG A C 1
ATOM 1667 O O . ARG A 1 209 ? 5.249 10.354 11.152 1.00 88.50 209 ARG A O 1
ATOM 1674 N N . LYS A 1 210 ? 6.086 11.359 9.325 1.00 90.31 210 LYS A N 1
ATOM 1675 C CA . LYS A 1 210 ? 4.830 11.997 8.914 1.00 90.31 210 LYS A CA 1
ATOM 1676 C C . LYS A 1 210 ? 3.702 10.991 8.663 1.00 90.31 210 LYS A C 1
ATOM 1678 O O . LYS A 1 210 ? 2.561 11.252 9.027 1.00 90.31 210 LYS A O 1
ATOM 1683 N N . ALA A 1 211 ? 3.995 9.847 8.043 1.00 92.12 211 ALA A N 1
ATOM 1684 C CA . ALA A 1 211 ? 3.002 8.793 7.850 1.00 92.12 211 ALA A CA 1
ATOM 1685 C C . ALA A 1 211 ? 2.468 8.282 9.193 1.00 92.12 211 ALA A C 1
ATOM 1687 O O . ALA A 1 211 ? 1.261 8.147 9.343 1.00 92.12 211 ALA A O 1
ATOM 1688 N N . PHE A 1 212 ? 3.340 8.047 10.174 1.00 89.44 212 PHE A N 1
ATOM 1689 C CA . PHE A 1 212 ? 2.931 7.591 11.504 1.00 89.44 212 PHE A CA 1
ATOM 1690 C C . PHE A 1 212 ? 2.185 8.668 12.295 1.00 89.44 212 PHE A C 1
ATOM 1692 O O . PHE A 1 212 ? 1.174 8.350 12.908 1.00 89.44 212 PHE A O 1
ATOM 1699 N N . GLU A 1 213 ? 2.592 9.935 12.201 1.00 90.38 213 GLU A N 1
ATOM 1700 C CA . GLU A 1 213 ? 1.841 11.062 12.775 1.00 90.38 213 GLU A CA 1
ATOM 1701 C C . GLU A 1 213 ? 0.410 11.126 12.221 1.00 90.38 213 GLU A C 1
ATOM 1703 O O . GLU A 1 213 ? -0.543 11.334 12.971 1.00 90.38 213 GLU A O 1
ATOM 1708 N N . ILE A 1 214 ? 0.237 10.895 10.913 1.00 91.69 214 ILE A N 1
ATOM 1709 C CA . ILE A 1 214 ? -1.090 10.803 10.293 1.00 91.69 214 ILE A CA 1
ATOM 1710 C C . ILE A 1 214 ? -1.878 9.637 10.891 1.00 91.69 214 ILE A C 1
ATOM 1712 O O . ILE A 1 214 ? -3.029 9.838 11.254 1.00 91.69 214 ILE A O 1
ATOM 1716 N N . LEU A 1 215 ? -1.269 8.454 11.022 1.00 89.81 215 LEU A N 1
ATOM 1717 C CA . LEU A 1 215 ? -1.910 7.256 11.585 1.00 89.81 215 LEU A CA 1
ATOM 1718 C C . LEU A 1 215 ? -2.232 7.354 13.086 1.00 89.81 215 LEU A C 1
ATOM 1720 O O . LEU A 1 215 ? -2.970 6.521 13.605 1.00 89.81 215 LEU A O 1
ATOM 1724 N N . GLU A 1 216 ? -1.643 8.311 13.797 1.00 85.62 216 GLU A N 1
ATOM 1725 C CA . GLU A 1 216 ? -1.909 8.580 15.216 1.00 85.62 216 GLU A CA 1
ATOM 1726 C C . GLU A 1 216 ? -2.901 9.731 15.416 1.00 85.62 216 GLU A C 1
ATOM 1728 O O . GLU A 1 216 ? -3.389 9.953 16.527 1.00 85.62 216 GLU A O 1
ATOM 1733 N N . SER A 1 217 ? -3.241 10.451 14.343 1.00 84.06 217 SER A N 1
ATOM 1734 C CA . SER A 1 217 ? -4.229 11.520 14.388 1.00 84.06 217 SER A CA 1
ATOM 1735 C C . SER A 1 217 ? -5.627 10.956 14.683 1.00 84.06 217 SER A C 1
ATOM 1737 O O . SER A 1 217 ? -6.011 9.946 14.086 1.00 84.06 217 SER A O 1
ATOM 1739 N N . PRO A 1 218 ? -6.454 11.628 15.511 1.00 65.94 218 PRO A N 1
ATOM 1740 C CA . PRO A 1 218 ? -7.847 11.236 15.768 1.00 65.94 218 PRO A CA 1
ATOM 1741 C C . PRO A 1 218 ? -8.714 11.134 14.506 1.00 65.94 218 PRO A C 1
ATOM 1743 O O . PRO A 1 218 ? -9.806 10.574 14.539 1.00 65.94 218 PRO A O 1
ATOM 1746 N N . GLU A 1 219 ? -8.248 11.719 13.405 1.00 61.88 219 GLU A N 1
ATOM 1747 C CA . GLU A 1 219 ? -8.930 11.740 12.119 1.00 61.88 219 GLU A CA 1
ATOM 1748 C C . GLU A 1 219 ? -8.558 10.552 11.207 1.00 61.88 219 GLU A C 1
ATOM 1750 O O . GLU A 1 219 ? -8.973 10.557 10.047 1.00 61.88 219 GLU A O 1
ATOM 1755 N N . SER A 1 220 ? -7.784 9.564 11.672 1.00 56.59 220 SER A N 1
ATOM 1756 C CA . SER A 1 220 ? -7.228 8.470 10.845 1.00 56.59 220 SER A CA 1
ATOM 1757 C C . SER A 1 220 ? -7.863 7.085 11.001 1.00 56.59 220 SER A C 1
ATOM 1759 O O . SER A 1 220 ? -8.609 6.836 11.975 1.00 56.59 220 SER A O 1
#

Radius of gyration: 16.89 Å; chains: 1; bounding box: 42×40×39 Å

pLDDT: mean 74.29, std 19.7, range [26.06, 96.5]

Secondary structure (DSSP, 8-state):
---------S---S---SSS---GGG-SS-------SSPPPEEEETTEEEEEEEEEE-TTS-EEEEEEE-TT-TTEEEEEEEE---HHHHHHHHHHHHHHHHH-TT--EEEEEEEEE-S----HHHHHHIIIIIHHHHHHHT--EEEEEE-TT-STTS-HHHHHHHHHHHHHHHHHHHT-PPPEEEEEE--S-TT-SS--HHHHHHHHHHHHHHHHSTT-